Protein AF-0000000076916462 (afdb_homodimer)

Nearest PDB structures (foldseek):
  2vyi-assembly2_B  TM=9.328E-01  e=2.207E-04  Homo sapiens
  5lyn-assembly1_B  TM=8.751E-01  e=2.318E-04  Saccharomyces cerevisiae
  9gaw-assembly1_K  TM=8.369E-01  e=5.336E-04  Homo sapiens
  3lca-assembly1_A  TM=8.190E-01  e=2.324E-03  Saccharomyces cerevisiae
  3uq3-assembly1_A  TM=4.598E-01  e=9.612E-04  Saccharomyces cerevisiae S288C

Organism: Aegilops tauschii subsp. strangulata (NCBI:txid200361)

Secondary structure (DSSP, 8-state):
-HHHHHHHHHHHHH-TT-SHHHHHHHHHHHHTT-HHHHHHHHHHHTSHHHHTTS-HHHHHHHHHHHHHHHHHTT-GGGHHHHHHHHHHHHHH-TT-HHHHHHHHHHHHHTT-HHHHHHHHHHHHHH-TT-HHHHHHHHHHHTTTTTGGG-/-HHHHHHHHHHHHH-TT-SHHHHHHHHHHHHTT-HHHHHHHHHHHTSHHHHTTS-HHHHHHHHHHHHHHHHHTT-GGGHHHHHHHHHHHHHH-TT-HHHHHHHHHHHHHTT-HHHHHHHHHHHHHH-TT-HHHHHHHHHHHTTHHHHTT-

Sequence (300 aa):
ARAALAEADRAIALDPRDAAPLILKALALDLQGHRLPALRTLDVALAPPLARSLEPRERGDALAKRAEIALALNRRRRLDQAAADLTEAVRLSPENPRAHALLGECYERKGLTAEARNSFKTAASIDPSLATAHDGLRRTGAGSEVNESDARAALAEADRAIALDPRDAAPLILKALALDLQGHRLPALRTLDVALAPPLARSLEPRERGDALAKRAEIALALNRRRRLDQAAADLTEAVRLSPENPRAHALLGECYERKGLTAEARNSFKTAASIDPSLATAHDGLRRTGAGSEVNESD

InterPro domains:
  IPR011990 Tetratricopeptide-like helical domain superfamily [G3DSA:1.25.40.10] (1-144)
  IPR011990 Tetratricopeptide-like helical domain superfamily [SSF48452] (3-134)
  IPR019734 Tetratricopeptide repeat [PS50005] (97-130)
  IPR019734 Tetratricopeptide repeat [SM00028] (63-96)
  IPR019734 Tetratricopeptide repeat [SM00028] (97-130)
  IPR050498 Photosystem I assembly protein Ycf3 [PTHR44858] (3-134)

Foldseek 3Di:
DVVQLVVLVVVCVVPVLELVSLLSNLVVCVVVVNLVVSLVSLVVSCPDSNVVNDQLQRQLVSLLVSLVSLVVVVDPVCLVVSLVSLVSSCVSPVLQLSSLLSNLVSCVVVVNLVSSLVSLVSSCVSPVVDVSSVVSNVVSVVVVVPPVVD/DVVQLVVLVVVCVVPVLELVSLLSNLVVCVVVVNLVVSLVSLVVSCPDSNVVNDQLQRQLVSLLVSLVSLVVVVDPVCLVVSLVSLVSSCVSPVLQLSSLLSNLVSCVVVVNLVSSLVSLVSSCVSPVVDVSSVVSNVVSVVPVVPPPVD

Solvent-accessible surface area (backbone atoms only — not comparable to full-atom values): 14399 Å² total; per-residue (Å²): 81,66,58,33,40,51,52,19,50,53,48,31,71,74,37,77,60,46,23,39,31,35,46,49,30,18,52,41,30,41,61,72,64,39,49,67,64,15,46,53,35,39,50,56,25,61,32,69,85,18,33,71,63,42,53,56,56,32,47,14,38,52,29,29,50,48,21,50,53,38,56,42,52,57,41,75,85,36,49,62,56,25,45,54,30,18,54,49,13,33,70,50,28,73,79,40,30,64,30,28,26,51,39,11,50,47,27,44,75,72,66,38,46,70,62,12,37,52,24,12,48,51,10,29,70,67,33,78,48,39,37,65,17,53,52,47,36,54,68,52,43,67,66,62,74,58,70,70,78,111,84,66,59,35,38,51,52,19,51,53,48,31,71,74,36,78,58,46,24,38,30,35,46,48,30,18,51,42,30,41,60,72,63,39,49,69,64,16,44,54,35,39,50,58,24,61,32,71,87,18,33,71,64,42,53,55,56,33,47,15,39,52,30,29,49,48,20,51,54,39,56,41,52,58,43,75,84,37,49,62,57,24,43,54,30,17,53,51,12,32,69,50,28,73,80,40,32,64,29,28,26,51,39,12,49,46,27,45,76,72,66,37,46,70,63,11,38,52,24,11,50,52,10,30,70,68,33,77,48,38,37,66,16,53,53,46,38,54,68,51,45,67,65,61,72,63,69,68,77,109

pLDDT: mean 87.76, std 14.39, range [28.25, 98.06]

Structure (mmCIF, N/CA/C/O backbone):
data_AF-0000000076916462-model_v1
#
loop_
_entity.id
_entity.type
_entity.pdbx_description
1 polymer 'Tetratricopeptide repeat protein'
#
loop_
_atom_site.group_PDB
_atom_site.id
_atom_site.type_symbol
_atom_site.label_atom_id
_atom_site.label_alt_id
_atom_site.label_comp_id
_atom_site.label_asym_id
_atom_site.label_entity_id
_atom_site.label_seq_id
_atom_site.pdbx_PDB_ins_code
_atom_site.Cartn_x
_atom_site.Cartn_y
_atom_site.Cartn_z
_atom_site.occupancy
_atom_site.B_iso_or_equiv
_atom_site.auth_seq_id
_atom_site.auth_comp_id
_atom_site.auth_asym_id
_atom_site.auth_atom_id
_atom_site.pdbx_PDB_model_num
ATOM 1 N N . ALA A 1 1 ? 6.812 14.078 -1.577 1 52.22 1 ALA A N 1
ATOM 2 C CA . ALA A 1 1 ? 6.918 12.891 -2.426 1 52.22 1 ALA A CA 1
ATOM 3 C C . ALA A 1 1 ? 8.141 12.984 -3.34 1 52.22 1 ALA A C 1
ATOM 5 O O . ALA A 1 1 ? 8.875 12 -3.504 1 52.22 1 ALA A O 1
ATOM 6 N N . ARG A 1 2 ? 8.445 14.18 -3.701 1 59.44 2 ARG A N 1
ATOM 7 C CA . ARG A 1 2 ? 9.602 14.422 -4.555 1 59.44 2 ARG A CA 1
ATOM 8 C C . ARG A 1 2 ? 10.898 14.141 -3.807 1 59.44 2 ARG A C 1
ATOM 10 O O . ARG A 1 2 ? 11.82 13.531 -4.355 1 59.44 2 ARG A O 1
ATOM 17 N N . ALA A 1 3 ? 10.688 14.43 -2.488 1 61.28 3 ALA A N 1
ATOM 18 C CA . ALA A 1 3 ? 11.922 14.258 -1.73 1 61.28 3 ALA A CA 1
ATOM 19 C C . ALA A 1 3 ? 12.227 12.781 -1.495 1 61.28 3 ALA A C 1
ATOM 21 O O . ALA A 1 3 ? 13.383 12.352 -1.568 1 61.28 3 ALA A O 1
ATOM 22 N N . ALA A 1 4 ? 11.156 11.984 -1.383 1 63.38 4 ALA A N 1
ATOM 23 C CA . ALA A 1 4 ? 11.359 10.547 -1.213 1 63.38 4 ALA A CA 1
ATOM 24 C C . ALA A 1 4 ? 11.914 9.914 -2.484 1 63.38 4 ALA A C 1
ATOM 26 O O . ALA A 1 4 ? 12.805 9.062 -2.422 1 63.38 4 ALA A O 1
ATOM 27 N N . LEU A 1 5 ? 11.508 10.43 -3.627 1 71.25 5 LEU A N 1
ATOM 28 C CA . LEU A 1 5 ? 12 9.938 -4.91 1 71.25 5 LEU A CA 1
ATOM 29 C C . LEU A 1 5 ? 13.469 10.312 -5.109 1 71.25 5 LEU A C 1
ATOM 31 O O . LEU A 1 5 ? 14.258 9.516 -5.613 1 71.25 5 LEU A O 1
ATOM 35 N N . ALA A 1 6 ? 13.75 11.484 -4.664 1 71.06 6 ALA A N 1
ATOM 36 C CA . ALA A 1 6 ? 15.125 11.961 -4.797 1 71.06 6 ALA A CA 1
ATOM 37 C C . ALA A 1 6 ? 16.078 11.109 -3.959 1 71.06 6 ALA A C 1
ATOM 39 O O . ALA A 1 6 ? 17.188 10.812 -4.391 1 71.06 6 ALA A O 1
ATOM 40 N N . GLU A 1 7 ? 15.617 10.727 -2.824 1 70.19 7 GLU A N 1
ATOM 41 C CA . GLU A 1 7 ? 16.438 9.891 -1.957 1 70.19 7 GLU A CA 1
ATOM 42 C C . GLU A 1 7 ? 16.625 8.5 -2.553 1 70.19 7 GLU A C 1
ATOM 44 O O . GLU A 1 7 ? 17.734 7.949 -2.523 1 70.19 7 GLU A O 1
ATOM 49 N N . ALA A 1 8 ? 15.641 8.008 -3.15 1 72.88 8 ALA A N 1
ATOM 50 C CA . ALA A 1 8 ? 15.75 6.703 -3.807 1 72.88 8 ALA A CA 1
ATOM 51 C C . ALA A 1 8 ? 16.688 6.773 -5.012 1 72.88 8 ALA A C 1
ATOM 53 O O . ALA A 1 8 ? 17.5 5.871 -5.23 1 72.88 8 ALA A O 1
ATOM 54 N N . ASP A 1 9 ? 16.625 7.883 -5.656 1 75.94 9 ASP A N 1
ATOM 55 C CA . ASP A 1 9 ? 17.484 8.055 -6.824 1 75.94 9 ASP A CA 1
ATOM 56 C C . ASP A 1 9 ? 18.953 8.156 -6.418 1 75.94 9 ASP A C 1
ATOM 58 O O . ASP A 1 9 ? 19.828 7.629 -7.105 1 75.94 9 ASP A O 1
ATOM 62 N N . ARG A 1 10 ? 19.188 8.773 -5.316 1 74.19 10 ARG A N 1
ATOM 63 C CA . ARG A 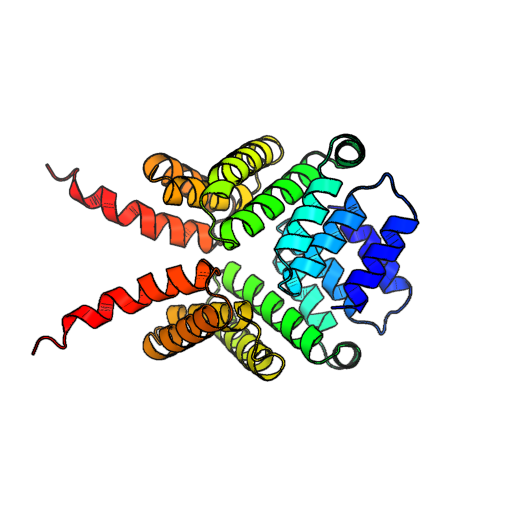1 10 ? 20.547 8.867 -4.812 1 74.19 10 ARG A CA 1
ATOM 64 C C . ARG A 1 10 ? 21.094 7.496 -4.43 1 74.19 10 ARG A C 1
ATOM 66 O O . ARG A 1 10 ? 22.234 7.168 -4.723 1 74.19 10 ARG A O 1
ATOM 73 N N . ALA A 1 11 ? 20.266 6.727 -3.805 1 70.38 11 ALA A N 1
ATOM 74 C CA . ALA A 1 11 ? 20.672 5.383 -3.385 1 70.38 11 ALA A CA 1
ATOM 75 C C . ALA A 1 11 ? 20.922 4.484 -4.59 1 70.38 11 ALA A C 1
ATOM 77 O O . ALA A 1 11 ? 21.844 3.66 -4.578 1 70.38 11 ALA A O 1
ATOM 78 N N . ILE A 1 12 ? 20.188 4.711 -5.688 1 72.5 12 ILE A N 1
ATOM 79 C CA . ILE A 1 12 ? 20.344 3.936 -6.914 1 72.5 12 ILE A CA 1
ATOM 80 C C . ILE A 1 12 ? 21.688 4.266 -7.566 1 72.5 12 ILE A C 1
ATOM 82 O O . ILE A 1 12 ? 22.375 3.371 -8.055 1 72.5 12 ILE A O 1
ATOM 86 N N . ALA A 1 13 ? 21.953 5.512 -7.539 1 74.75 13 ALA A N 1
ATOM 87 C CA . ALA A 1 13 ? 23.203 5.961 -8.141 1 74.75 13 ALA A CA 1
ATOM 88 C C . ALA A 1 13 ? 24.406 5.387 -7.395 1 74.75 13 ALA A C 1
ATOM 90 O O . ALA A 1 13 ? 25.453 5.109 -8 1 74.75 13 ALA A O 1
ATOM 91 N N . LEU A 1 14 ? 24.297 5.07 -6.105 1 76.12 14 LEU A N 1
ATOM 92 C CA . LEU A 1 14 ? 25.391 4.598 -5.266 1 76.12 14 LEU A CA 1
ATOM 93 C C . LEU A 1 14 ? 25.672 3.119 -5.516 1 76.12 14 LEU A C 1
ATOM 95 O O . LEU A 1 14 ? 26.828 2.684 -5.469 1 76.12 14 LEU A O 1
ATOM 99 N N . ASP A 1 15 ? 24.625 2.314 -5.809 1 80.56 15 ASP A N 1
ATOM 100 C CA . ASP A 1 15 ? 24.812 0.896 -6.109 1 80.56 15 ASP A CA 1
ATOM 101 C C . ASP A 1 15 ? 23.781 0.416 -7.125 1 80.56 15 ASP A C 1
ATOM 103 O O . ASP A 1 15 ? 22.719 -0.105 -6.746 1 80.56 15 ASP A O 1
ATOM 107 N N . PRO A 1 16 ? 24.219 0.459 -8.336 1 81.75 16 PRO A N 1
ATOM 108 C CA . PRO A 1 16 ? 23.281 0.13 -9.406 1 81.75 16 PRO A CA 1
ATOM 109 C C . PRO A 1 16 ? 22.938 -1.356 -9.453 1 81.75 16 PRO A C 1
ATOM 111 O O . PRO A 1 16 ? 22 -1.754 -10.148 1 81.75 16 PRO A O 1
ATOM 114 N N . ARG A 1 17 ? 23.672 -2.152 -8.695 1 87.25 17 ARG A N 1
ATOM 115 C CA . ARG A 1 17 ? 23.391 -3.582 -8.727 1 87.25 17 ARG A CA 1
ATOM 116 C C . ARG A 1 17 ? 22.484 -3.986 -7.574 1 87.25 17 ARG A C 1
ATOM 118 O O . ARG A 1 17 ? 22.094 -5.152 -7.461 1 87.25 17 ARG A O 1
ATOM 125 N N . ASP A 1 18 ? 22.172 -3.041 -6.734 1 89.06 18 ASP A N 1
ATOM 126 C CA . ASP A 1 18 ? 21.266 -3.275 -5.613 1 89.06 18 ASP A CA 1
ATOM 127 C C . ASP A 1 18 ? 19.812 -2.969 -5.996 1 89.06 18 ASP A C 1
ATOM 129 O O . ASP A 1 18 ? 19.516 -1.864 -6.453 1 89.06 18 ASP A O 1
ATOM 133 N N . ALA A 1 19 ? 18.922 -3.922 -5.797 1 92.44 19 ALA A N 1
ATOM 134 C CA . ALA A 1 19 ? 17.516 -3.77 -6.164 1 92.44 19 ALA A CA 1
ATOM 135 C C . ALA A 1 19 ? 16.766 -2.947 -5.125 1 92.44 19 ALA A C 1
ATOM 137 O O . ALA A 1 19 ? 15.703 -2.383 -5.414 1 92.44 19 ALA A O 1
ATOM 138 N N . ALA A 1 20 ? 17.281 -2.812 -3.928 1 88.5 20 ALA A N 1
ATOM 139 C CA . ALA A 1 20 ? 16.562 -2.271 -2.775 1 88.5 20 ALA A CA 1
ATOM 140 C C . ALA A 1 20 ? 16.188 -0.812 -3.004 1 88.5 20 ALA A C 1
ATOM 142 O O . ALA A 1 20 ? 15.047 -0.417 -2.764 1 88.5 20 ALA A O 1
ATOM 143 N N . PRO A 1 21 ? 17.109 0.018 -3.576 1 87.75 21 PRO A N 1
ATOM 144 C CA . PRO A 1 21 ? 16.719 1.409 -3.818 1 87.75 21 PRO A CA 1
ATOM 145 C C . PRO A 1 21 ? 15.602 1.537 -4.852 1 87.75 21 PRO A C 1
ATOM 147 O O . PRO A 1 21 ? 14.781 2.457 -4.77 1 87.75 21 PRO A O 1
ATOM 150 N N . LEU A 1 22 ? 15.547 0.648 -5.832 1 91.5 22 LEU A N 1
ATOM 151 C CA . LEU A 1 22 ? 14.484 0.66 -6.832 1 91.5 22 LEU A CA 1
ATOM 152 C C . LEU A 1 22 ? 13.141 0.3 -6.203 1 91.5 22 LEU A C 1
ATOM 154 O O . LEU A 1 22 ? 12.109 0.873 -6.562 1 91.5 22 LEU A O 1
ATOM 158 N N . ILE A 1 23 ? 13.227 -0.592 -5.223 1 93.56 23 ILE A N 1
ATOM 159 C CA . ILE A 1 23 ? 12.008 -0.949 -4.512 1 93.56 23 ILE A CA 1
ATOM 160 C C . ILE A 1 23 ? 11.492 0.258 -3.729 1 93.56 23 ILE A C 1
ATOM 162 O O . ILE A 1 23 ? 10.305 0.581 -3.779 1 93.56 23 ILE A O 1
ATOM 166 N N . LEU A 1 24 ? 12.367 0.954 -3.123 1 90.75 24 LEU A N 1
ATOM 167 C CA . LEU A 1 24 ? 11.977 2.146 -2.381 1 90.75 24 LEU A CA 1
ATOM 168 C C . LEU A 1 24 ? 11.406 3.209 -3.316 1 90.75 24 LEU A C 1
ATOM 170 O O . LEU A 1 24 ? 10.422 3.873 -2.982 1 90.75 24 LEU A O 1
ATOM 174 N N . LYS A 1 25 ? 11.992 3.381 -4.453 1 90.44 25 LYS A N 1
ATOM 175 C CA . LYS A 1 25 ? 11.484 4.328 -5.441 1 90.44 25 LYS A CA 1
ATOM 176 C C . LYS A 1 25 ? 10.078 3.947 -5.891 1 90.44 25 LYS A C 1
ATOM 178 O O . LYS A 1 25 ? 9.203 4.809 -6.023 1 90.44 25 LYS A O 1
ATOM 183 N N . ALA 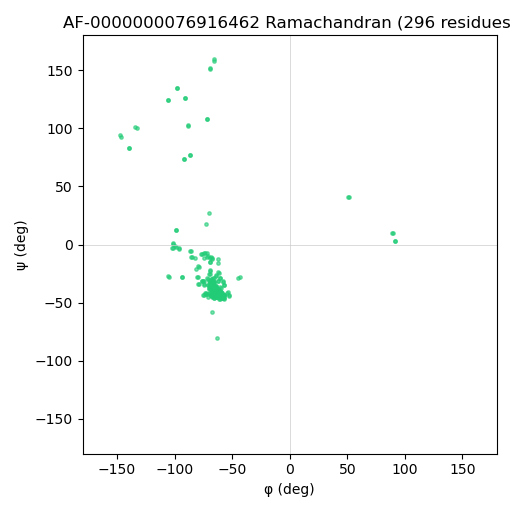A 1 26 ? 9.906 2.652 -6.113 1 94.62 26 ALA A N 1
ATOM 184 C CA . ALA A 1 26 ? 8.586 2.176 -6.527 1 94.62 26 ALA A CA 1
ATOM 185 C C . ALA A 1 26 ? 7.543 2.451 -5.453 1 94.62 26 ALA A C 1
ATOM 187 O O . ALA A 1 26 ? 6.418 2.857 -5.762 1 94.62 26 ALA A O 1
ATOM 188 N N . LEU A 1 27 ? 7.906 2.275 -4.18 1 95 27 LEU A N 1
ATOM 189 C CA . LEU A 1 27 ? 6.996 2.545 -3.072 1 95 27 LEU A CA 1
ATOM 190 C C . LEU A 1 27 ? 6.625 4.023 -3.021 1 95 27 LEU A C 1
ATOM 192 O O . LEU A 1 27 ? 5.461 4.371 -2.809 1 95 27 LEU A O 1
ATOM 196 N N . ALA A 1 28 ? 7.562 4.832 -3.252 1 91.12 28 ALA A N 1
ATOM 197 C CA . ALA A 1 28 ? 7.316 6.27 -3.254 1 91.12 28 ALA A CA 1
ATOM 198 C C . ALA A 1 28 ? 6.406 6.672 -4.41 1 91.12 28 ALA A C 1
ATOM 200 O O . ALA A 1 28 ? 5.477 7.465 -4.23 1 91.12 28 ALA A O 1
ATOM 201 N N . LEU A 1 29 ? 6.625 6.117 -5.578 1 92.88 29 LEU A N 1
ATOM 202 C CA . LEU A 1 29 ? 5.805 6.395 -6.75 1 92.88 29 LEU A CA 1
ATOM 203 C C . LEU A 1 29 ? 4.363 5.945 -6.523 1 92.88 29 LEU A C 1
ATOM 205 O O . LEU A 1 29 ? 3.424 6.672 -6.848 1 92.88 29 LEU A O 1
ATOM 209 N N . ASP A 1 30 ? 4.242 4.781 -5.902 1 94.38 30 ASP A N 1
ATOM 210 C CA . ASP A 1 30 ? 2.906 4.266 -5.609 1 94.38 30 ASP A CA 1
ATOM 211 C C . ASP A 1 30 ? 2.178 5.164 -4.613 1 94.38 30 ASP A C 1
ATOM 213 O O . ASP A 1 30 ? 0.983 5.43 -4.762 1 94.38 30 ASP A O 1
ATOM 217 N N . LEU A 1 31 ? 2.922 5.633 -3.6 1 93.69 31 LEU A N 1
ATOM 218 C CA . LEU A 1 31 ? 2.35 6.543 -2.613 1 93.69 31 LEU A CA 1
ATOM 219 C C . LEU A 1 31 ? 1.807 7.801 -3.283 1 93.69 31 LEU A C 1
ATOM 221 O O . LEU A 1 31 ? 0.767 8.328 -2.879 1 93.69 31 LEU A O 1
ATOM 225 N N . GLN A 1 32 ? 2.451 8.188 -4.367 1 91.19 32 GLN A N 1
ATOM 226 C CA . GLN A 1 32 ? 2.07 9.406 -5.074 1 91.19 32 GLN A CA 1
ATOM 227 C C . GLN A 1 32 ? 0.96 9.133 -6.082 1 91.19 32 GLN A C 1
ATOM 229 O O . GLN A 1 32 ? 0.509 10.047 -6.777 1 91.19 32 GLN A O 1
ATOM 234 N N . GLY A 1 33 ? 0.613 7.875 -6.238 1 90.75 33 GLY A N 1
ATOM 235 C CA . GLY A 1 33 ? -0.456 7.52 -7.156 1 90.75 33 GLY A CA 1
ATOM 236 C C . GLY A 1 33 ? 0.041 7.207 -8.555 1 90.75 33 GLY A C 1
ATOM 237 O O . GLY A 1 33 ? -0.757 6.996 -9.469 1 90.75 33 GLY A O 1
ATOM 238 N N . HIS A 1 34 ? 1.347 7.23 -8.75 1 92.62 34 HIS A N 1
ATOM 239 C CA . HIS A 1 34 ? 1.93 6.891 -10.047 1 92.62 34 HIS A CA 1
ATOM 240 C C . HIS A 1 34 ? 2.148 5.387 -10.172 1 92.62 34 HIS A C 1
ATOM 242 O O . HIS A 1 34 ? 3.289 4.918 -10.148 1 92.62 34 HIS A O 1
ATOM 248 N N . ARG A 1 35 ? 1.089 4.645 -10.422 1 93.44 35 ARG A N 1
ATOM 249 C CA . ARG A 1 35 ? 1.096 3.189 -10.328 1 93.44 35 ARG A CA 1
ATOM 250 C C . ARG A 1 35 ? 1.87 2.566 -11.484 1 93.44 35 ARG A C 1
ATOM 252 O O . ARG A 1 35 ? 2.645 1.627 -11.281 1 93.44 35 ARG A O 1
ATOM 259 N N . LEU A 1 36 ? 1.672 3.092 -12.711 1 93.44 36 LEU A N 1
ATOM 260 C CA . LEU A 1 36 ? 2.342 2.486 -13.859 1 93.44 36 LEU A CA 1
ATOM 261 C C . LEU A 1 36 ? 3.854 2.664 -13.758 1 93.44 36 LEU A C 1
ATOM 263 O O . LEU A 1 36 ? 4.605 1.695 -13.883 1 93.44 36 LEU A O 1
ATOM 267 N N . PRO A 1 37 ? 4.344 3.902 -13.414 1 95.19 37 PRO A N 1
ATOM 268 C CA . PRO A 1 37 ? 5.785 4.039 -13.18 1 95.19 37 PRO A CA 1
ATOM 269 C C . PRO A 1 37 ? 6.281 3.16 -12.031 1 95.19 37 PRO A C 1
ATOM 271 O O . PRO A 1 37 ? 7.391 2.621 -12.102 1 95.19 37 PRO A O 1
ATOM 274 N N . ALA A 1 38 ? 5.488 2.994 -10.977 1 95.81 38 ALA A N 1
ATOM 275 C CA . ALA A 1 38 ? 5.867 2.127 -9.867 1 95.81 38 ALA A CA 1
ATOM 276 C C . ALA A 1 38 ? 6.039 0.682 -10.336 1 95.81 38 ALA A C 1
ATOM 278 O O . ALA A 1 38 ? 7.016 0.021 -9.977 1 95.81 38 ALA A O 1
ATOM 279 N N . LEU A 1 39 ? 5.145 0.215 -11.211 1 95.5 39 LEU A N 1
ATOM 280 C CA . LEU A 1 39 ? 5.203 -1.144 -11.734 1 95.5 39 LEU A CA 1
ATOM 281 C C . LEU A 1 39 ? 6.449 -1.343 -12.594 1 95.5 39 LEU A C 1
ATOM 283 O O . LEU A 1 39 ? 7.141 -2.355 -12.461 1 95.5 39 LEU A O 1
ATOM 287 N N . ARG A 1 40 ? 6.719 -0.37 -13.398 1 95.81 40 ARG A N 1
ATOM 288 C CA . ARG A 1 40 ? 7.898 -0.462 -14.258 1 95.81 40 ARG A CA 1
ATOM 289 C C . ARG A 1 40 ? 9.18 -0.499 -13.43 1 95.81 40 ARG A C 1
ATOM 291 O O . ARG A 1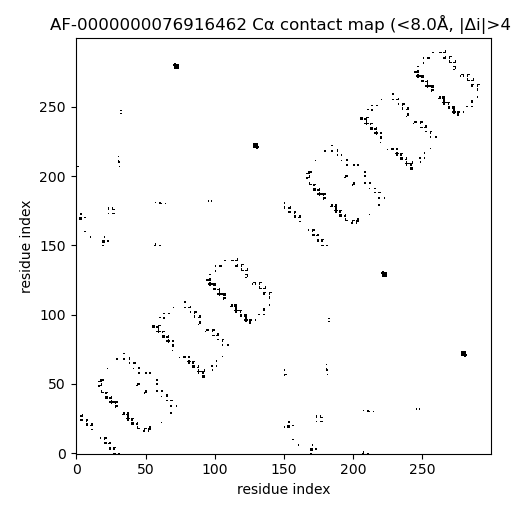 40 ? 10.117 -1.224 -13.758 1 95.81 40 ARG A O 1
ATOM 298 N N . THR A 1 41 ? 9.195 0.278 -12.344 1 95.31 41 THR A N 1
ATOM 299 C CA . THR A 1 41 ? 10.359 0.308 -11.461 1 95.31 41 THR A CA 1
ATOM 300 C C . THR A 1 41 ? 10.531 -1.035 -10.758 1 95.31 41 THR A C 1
ATOM 302 O O . THR A 1 41 ? 11.656 -1.536 -10.633 1 95.31 41 THR A O 1
ATOM 305 N N . LEU A 1 42 ? 9.414 -1.67 -10.359 1 96.81 42 LEU A N 1
ATOM 306 C CA . LEU A 1 42 ? 9.477 -2.988 -9.742 1 96.81 42 LEU A CA 1
ATOM 307 C C . LEU A 1 42 ? 9.898 -4.047 -10.75 1 96.81 42 LEU A C 1
ATOM 309 O O . LEU A 1 42 ? 10.594 -5.004 -10.398 1 96.81 42 LEU A O 1
ATOM 313 N N . ASP A 1 43 ? 9.469 -3.875 -12.031 1 96.38 43 ASP A N 1
ATOM 314 C CA . ASP A 1 43 ? 9.898 -4.785 -13.086 1 96.38 43 ASP A CA 1
ATOM 315 C C . ASP A 1 43 ? 11.422 -4.812 -13.195 1 96.38 43 ASP A C 1
ATOM 317 O O . ASP A 1 43 ? 12.023 -5.883 -13.297 1 96.38 43 ASP A O 1
ATOM 321 N N . VAL A 1 44 ? 11.977 -3.658 -13.141 1 95.06 44 VAL A N 1
ATOM 322 C CA . VAL A 1 44 ? 13.422 -3.547 -13.242 1 95.06 44 VAL A CA 1
ATOM 323 C C . VAL A 1 44 ? 14.078 -4.168 -12.016 1 95.06 44 VAL A C 1
ATOM 325 O O . VAL A 1 44 ? 15.031 -4.945 -12.133 1 95.06 44 VAL A O 1
ATOM 328 N N . 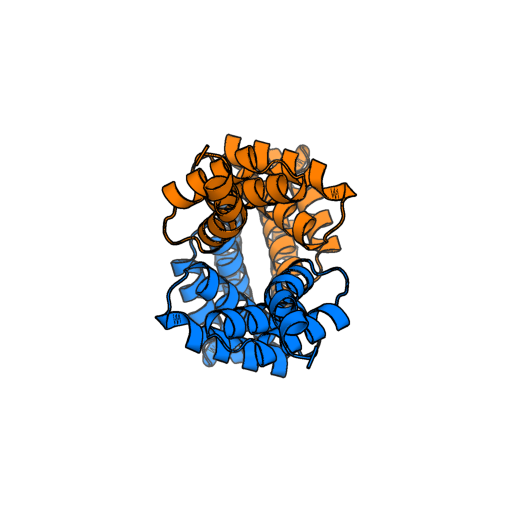ALA A 1 45 ? 13.562 -3.875 -10.797 1 94.62 45 ALA A N 1
ATOM 329 C CA . ALA A 1 45 ? 14.133 -4.355 -9.539 1 94.62 45 ALA A CA 1
ATOM 330 C C . ALA A 1 45 ? 14.086 -5.879 -9.469 1 94.62 45 ALA A C 1
ATOM 332 O O . ALA A 1 45 ? 14.977 -6.508 -8.891 1 94.62 45 ALA A O 1
ATOM 333 N N . LEU A 1 46 ? 13.047 -6.453 -10.117 1 96.5 46 LEU A N 1
ATOM 334 C CA . LEU A 1 46 ? 12.797 -7.879 -9.953 1 96.5 46 LEU A CA 1
ATOM 335 C C . LEU A 1 46 ? 13.312 -8.664 -11.156 1 96.5 46 LEU A C 1
ATOM 337 O O . LEU A 1 46 ? 13.156 -9.883 -11.219 1 96.5 46 LEU A O 1
ATOM 341 N N . ALA A 1 47 ? 13.883 -7.941 -12.078 1 95.38 47 ALA A N 1
ATOM 342 C CA . ALA A 1 47 ? 14.539 -8.625 -13.195 1 95.38 47 ALA A CA 1
ATOM 343 C C . ALA A 1 47 ? 15.797 -9.344 -12.727 1 95.38 47 ALA A C 1
ATOM 345 O O . ALA A 1 47 ? 16.469 -8.898 -11.797 1 95.38 47 ALA A O 1
ATOM 346 N N . PRO A 1 48 ? 16.188 -10.391 -13.344 1 90.06 48 PRO A N 1
ATOM 347 C CA . PRO A 1 48 ? 17.219 -11.32 -12.883 1 90.06 48 PRO A CA 1
ATOM 348 C C . PRO A 1 48 ? 18.531 -10.617 -12.516 1 90.06 48 PRO A C 1
ATOM 350 O O . PRO A 1 48 ? 19.109 -10.914 -11.469 1 90.06 48 PRO A O 1
ATOM 353 N N . PRO A 1 49 ? 19.078 -9.68 -13.227 1 89.56 49 PRO A N 1
ATOM 354 C CA . PRO A 1 49 ? 20.359 -9.094 -12.852 1 89.56 49 PRO A CA 1
ATOM 355 C C . PRO A 1 49 ? 20.328 -8.422 -11.477 1 89.56 49 PRO A C 1
ATOM 357 O O . PRO A 1 49 ? 21.312 -8.438 -10.75 1 89.56 49 PRO A O 1
ATOM 360 N N . LEU A 1 50 ? 19.156 -7.938 -11.102 1 91.38 50 LEU A N 1
ATOM 361 C CA . LEU A 1 50 ? 19.062 -7.203 -9.844 1 91.38 50 LEU A CA 1
ATOM 362 C C . LEU A 1 50 ? 18.391 -8.047 -8.773 1 91.38 50 LEU A C 1
ATOM 364 O O . LEU A 1 50 ? 18.688 -7.91 -7.586 1 91.38 50 LEU A O 1
ATOM 368 N N . ALA A 1 51 ? 17.547 -8.938 -9.195 1 92.19 51 ALA A N 1
ATOM 369 C CA . ALA A 1 51 ? 16.766 -9.742 -8.266 1 92.19 51 ALA A CA 1
ATOM 370 C C . ALA A 1 51 ? 17.672 -10.594 -7.375 1 92.19 51 ALA A C 1
ATOM 372 O O . ALA A 1 51 ? 17.297 -10.922 -6.242 1 92.19 51 ALA A O 1
ATOM 373 N N . ARG A 1 52 ? 18.812 -10.852 -7.879 1 92.12 52 ARG A N 1
ATOM 374 C CA . ARG A 1 52 ? 19.75 -11.695 -7.145 1 92.12 52 ARG A CA 1
ATOM 375 C C . ARG A 1 52 ? 20.266 -10.984 -5.898 1 92.12 52 ARG A C 1
ATOM 377 O O . ARG A 1 52 ? 20.812 -11.625 -4.992 1 92.12 52 ARG A O 1
ATOM 384 N N . SER A 1 53 ? 20.188 -9.664 -5.887 1 91.5 53 SER A N 1
ATOM 385 C CA . SER A 1 53 ? 20.672 -8.898 -4.742 1 91.5 53 SER A CA 1
ATOM 386 C C . SER A 1 53 ? 19.672 -8.969 -3.582 1 91.5 53 SER A C 1
ATOM 388 O O . SER A 1 53 ? 20 -8.578 -2.459 1 91.5 53 SER A O 1
ATOM 390 N N . LEU A 1 54 ? 18.484 -9.531 -3.807 1 92.75 54 LEU A N 1
ATOM 391 C CA . LEU A 1 54 ? 17.438 -9.57 -2.795 1 92.75 54 LEU A CA 1
ATOM 392 C C . LEU A 1 54 ? 17.422 -10.922 -2.08 1 92.75 54 LEU A C 1
ATOM 394 O O . LEU A 1 54 ? 17.531 -11.969 -2.719 1 92.75 54 LEU A O 1
ATOM 398 N N . GLU A 1 55 ? 17.328 -10.812 -0.782 1 92.38 55 GLU A N 1
ATOM 399 C CA . GLU A 1 55 ? 17.047 -12.031 -0.0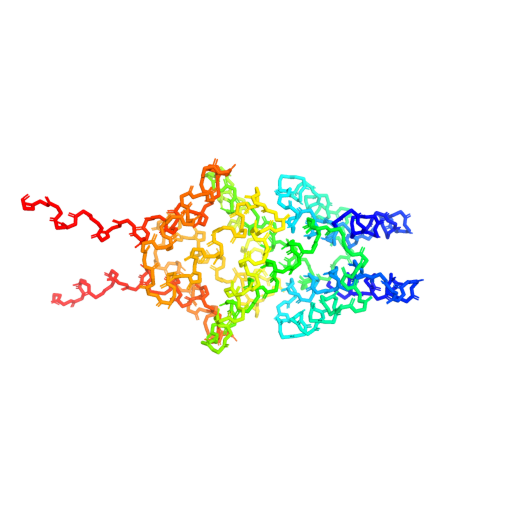38 1 92.38 55 GLU A CA 1
ATOM 400 C C . GLU A 1 55 ? 15.648 -12.578 -0.371 1 92.38 55 GLU A C 1
ATOM 402 O O . GLU A 1 55 ? 14.781 -11.828 -0.817 1 92.38 55 GLU A O 1
ATOM 407 N N . PRO A 1 56 ? 15.422 -13.82 -0.147 1 93.31 56 PRO A N 1
ATOM 408 C CA . PRO A 1 56 ? 14.141 -14.438 -0.507 1 93.31 56 PRO A CA 1
ATOM 409 C C . PRO A 1 56 ? 12.938 -13.695 0.073 1 93.31 56 PRO A C 1
ATOM 411 O O . PRO A 1 56 ? 11.969 -13.438 -0.638 1 93.31 56 PRO A O 1
ATOM 414 N N . ARG A 1 57 ? 13.039 -13.273 1.264 1 93.81 57 ARG A N 1
ATOM 415 C CA . ARG A 1 57 ? 11.93 -12.562 1.894 1 93.81 57 ARG A CA 1
ATOM 416 C C . ARG A 1 57 ? 11.703 -11.211 1.231 1 93.81 57 ARG A C 1
ATOM 418 O O . ARG A 1 57 ? 10.562 -10.797 1.026 1 93.81 57 ARG A O 1
ATOM 425 N N . GLU A 1 58 ? 12.812 -10.547 0.869 1 93.12 58 GLU A N 1
ATOM 426 C CA . GLU A 1 58 ? 12.719 -9.25 0.197 1 93.12 58 GLU A CA 1
ATOM 427 C C . GLU A 1 58 ? 12.117 -9.391 -1.195 1 93.12 58 GLU A C 1
ATOM 429 O O . GLU A 1 58 ? 11.305 -8.562 -1.615 1 93.12 58 GLU A O 1
ATOM 434 N N . ARG A 1 59 ? 12.57 -10.453 -1.822 1 95.06 59 ARG A N 1
ATOM 435 C CA . ARG A 1 59 ? 12.016 -10.727 -3.145 1 95.06 59 ARG A CA 1
ATOM 436 C C . ARG A 1 59 ? 10.523 -11.016 -3.064 1 95.06 59 ARG A C 1
ATOM 438 O O . ARG A 1 59 ? 9.742 -10.516 -3.877 1 95.06 59 ARG A O 1
ATOM 445 N N . GLY A 1 60 ? 10.141 -11.758 -2.041 1 96.19 60 GLY A N 1
ATOM 446 C CA . GLY A 1 60 ? 8.734 -12.055 -1.834 1 96.19 60 GLY A CA 1
ATOM 447 C C . GLY A 1 60 ? 7.902 -10.812 -1.578 1 96.19 60 GLY A C 1
ATOM 448 O O . GLY A 1 60 ? 6.82 -10.656 -2.146 1 96.19 60 GLY A O 1
ATOM 449 N N . ASP A 1 61 ? 8.43 -9.938 -0.802 1 95.56 61 ASP A N 1
ATOM 450 C CA . ASP A 1 61 ? 7.734 -8.688 -0.498 1 95.56 61 ASP A CA 1
ATOM 451 C C . ASP A 1 61 ? 7.57 -7.832 -1.752 1 95.56 61 ASP A C 1
ATOM 453 O O . ASP A 1 61 ? 6.504 -7.25 -1.978 1 95.56 61 ASP A O 1
ATOM 457 N N . ALA A 1 62 ? 8.625 -7.781 -2.564 1 96.38 62 ALA A N 1
ATOM 458 C CA . ALA A 1 62 ? 8.586 -6.977 -3.785 1 96.38 62 ALA A CA 1
ATOM 459 C C . ALA A 1 62 ? 7.598 -7.559 -4.793 1 96.38 62 ALA A C 1
ATOM 461 O O . ALA A 1 62 ? 6.863 -6.816 -5.445 1 96.38 62 ALA A O 1
ATOM 462 N N . LEU A 1 63 ? 7.559 -8.891 -4.879 1 97.38 63 LEU A N 1
ATOM 463 C CA . LEU A 1 63 ? 6.617 -9.562 -5.766 1 97.38 63 LEU A CA 1
ATOM 464 C C . LEU A 1 63 ? 5.18 -9.297 -5.332 1 97.38 63 LEU A C 1
ATOM 466 O O . LEU A 1 63 ? 4.316 -9.016 -6.168 1 97.38 63 LEU A O 1
ATOM 470 N N . ALA A 1 64 ? 4.945 -9.359 -4.035 1 97.5 64 ALA A N 1
ATOM 471 C CA . ALA A 1 64 ? 3.609 -9.094 -3.506 1 97.5 64 ALA A CA 1
ATOM 472 C C . ALA A 1 64 ? 3.184 -7.656 -3.787 1 97.5 64 ALA A C 1
ATOM 474 O O . ALA A 1 64 ? 2.027 -7.402 -4.137 1 97.5 64 ALA A O 1
ATOM 475 N N . LYS A 1 65 ? 4.094 -6.758 -3.646 1 97 65 LYS A N 1
ATOM 476 C CA . LYS A 1 65 ? 3.779 -5.359 -3.912 1 97 65 LYS A CA 1
ATOM 477 C C . LYS A 1 65 ? 3.488 -5.133 -5.395 1 97 65 LYS A C 1
ATOM 479 O O . LYS A 1 65 ? 2.561 -4.398 -5.742 1 97 65 LYS A O 1
ATOM 484 N N . ARG A 1 66 ? 4.297 -5.746 -6.312 1 97.06 66 ARG A N 1
ATOM 485 C CA . ARG A 1 66 ? 4.027 -5.637 -7.742 1 97.06 66 ARG A CA 1
ATOM 486 C C . ARG A 1 66 ? 2.639 -6.168 -8.078 1 97.06 66 ARG A C 1
ATOM 488 O O . ARG A 1 66 ? 1.896 -5.543 -8.836 1 97.06 66 ARG A O 1
ATOM 495 N N . ALA A 1 67 ? 2.283 -7.258 -7.477 1 96.81 67 ALA A N 1
ATOM 496 C CA . ALA A 1 67 ? 0.96 -7.836 -7.695 1 96.81 67 ALA A CA 1
ATOM 497 C C . ALA A 1 67 ? -0.135 -6.91 -7.172 1 96.81 67 ALA A C 1
ATOM 499 O O . ALA A 1 67 ? -1.178 -6.75 -7.809 1 96.81 67 ALA A O 1
ATOM 500 N N . GLU A 1 68 ? 0.074 -6.363 -5.992 1 95.62 68 GLU A N 1
ATOM 501 C CA . GLU A 1 68 ? -0.888 -5.449 -5.387 1 95.62 68 GLU A CA 1
ATOM 502 C C . GLU A 1 68 ? -1.172 -4.262 -6.297 1 95.62 68 GLU A C 1
ATOM 504 O O . GLU A 1 68 ? -2.33 -3.887 -6.496 1 95.62 68 GLU A O 1
ATOM 509 N N . ILE A 1 69 ? -0.139 -3.668 -6.844 1 94.75 69 ILE A N 1
ATOM 510 C CA . ILE A 1 69 ? -0.291 -2.518 -7.727 1 94.75 69 ILE A CA 1
ATOM 511 C C . ILE A 1 69 ? -1.002 -2.943 -9.008 1 94.75 69 ILE A C 1
ATOM 513 O O . ILE A 1 69 ? -1.877 -2.23 -9.508 1 94.75 69 ILE A O 1
ATOM 517 N N . ALA A 1 70 ? -0.656 -4.129 -9.531 1 93.69 70 ALA A N 1
ATOM 518 C CA . ALA A 1 70 ? -1.303 -4.648 -10.734 1 93.69 70 ALA A CA 1
ATOM 519 C C . ALA A 1 70 ? -2.797 -4.855 -10.508 1 93.69 70 ALA A C 1
ATOM 521 O O . ALA A 1 70 ? -3.617 -4.488 -11.352 1 93.69 70 ALA A O 1
ATOM 522 N N . LEU A 1 71 ? -3.152 -5.395 -9.375 1 91.38 71 LEU A N 1
ATOM 523 C CA . LEU A 1 71 ? -4.551 -5.637 -9.039 1 91.38 71 LEU A CA 1
ATOM 524 C C . LEU A 1 71 ? -5.316 -4.324 -8.922 1 91.38 71 LEU A C 1
ATOM 526 O O . LEU A 1 71 ? -6.492 -4.25 -9.281 1 91.38 71 LEU A O 1
ATOM 530 N N . ALA A 1 72 ? -4.66 -3.301 -8.414 1 88.81 72 ALA A N 1
ATOM 531 C CA . ALA A 1 72 ? -5.297 -2.002 -8.219 1 88.81 72 ALA A CA 1
ATOM 532 C C . ALA A 1 72 ? -5.621 -1.339 -9.555 1 88.81 72 ALA A C 1
ATOM 534 O O . ALA A 1 72 ? -6.559 -0.543 -9.648 1 88.81 72 ALA A O 1
ATOM 535 N N . LEU A 1 73 ? -4.855 -1.608 -10.578 1 86.44 73 LEU A N 1
ATOM 536 C CA . LEU A 1 73 ? -5.078 -1.043 -11.906 1 86.44 73 LEU A CA 1
ATOM 537 C C . LEU A 1 73 ? -6.281 -1.695 -12.586 1 86.44 73 LEU A C 1
ATOM 539 O O . LEU A 1 73 ? -6.805 -1.169 -13.57 1 86.44 73 LEU A O 1
ATOM 543 N N . ASN A 1 74 ? -6.82 -2.721 -11.992 1 77.38 74 ASN A N 1
ATOM 544 C CA . ASN A 1 74 ? -8.07 -3.371 -12.383 1 77.38 74 ASN A CA 1
ATOM 545 C C . ASN A 1 74 ? -8.07 -3.727 -13.867 1 77.38 74 ASN A C 1
ATOM 547 O O . ASN A 1 74 ? -9.047 -3.473 -14.57 1 77.38 74 ASN A O 1
ATOM 551 N N . ARG A 1 75 ? -6.961 -4.184 -14.312 1 78.94 75 ARG A N 1
ATOM 552 C CA . ARG A 1 75 ? -6.883 -4.688 -15.68 1 78.94 75 ARG A CA 1
ATOM 553 C C . ARG A 1 75 ? -6.809 -6.207 -15.703 1 78.94 75 ARG A C 1
ATOM 555 O O . ARG A 1 75 ? -5.898 -6.801 -15.125 1 78.94 75 ARG A O 1
ATOM 562 N N . ARG A 1 76 ? -7.68 -6.719 -16.375 1 76.94 76 ARG A N 1
ATOM 563 C CA . ARG A 1 76 ? -7.82 -8.172 -16.438 1 76.94 76 ARG A CA 1
ATOM 564 C C . ARG A 1 76 ? -6.531 -8.828 -16.922 1 76.94 76 ARG A C 1
ATOM 566 O O . ARG A 1 76 ? -6.168 -9.906 -16.438 1 76.94 76 ARG A O 1
ATOM 573 N N . ARG A 1 77 ? -5.895 -8.172 -17.766 1 82.62 77 ARG A N 1
ATOM 574 C CA . ARG A 1 77 ? -4.703 -8.75 -18.391 1 82.62 77 ARG A CA 1
ATOM 575 C C . ARG A 1 77 ? -3.582 -8.906 -17.359 1 82.62 77 ARG A C 1
ATOM 577 O O . ARG A 1 77 ? -2.639 -9.672 -17.578 1 82.62 77 ARG A O 1
ATOM 584 N N . ARG A 1 78 ? -3.779 -8.312 -16.266 1 86.5 78 ARG A N 1
ATOM 585 C CA . ARG A 1 78 ? -2.703 -8.336 -15.281 1 86.5 78 ARG A CA 1
ATOM 586 C C . ARG A 1 78 ? -2.984 -9.367 -14.188 1 86.5 78 ARG A C 1
ATOM 588 O O . ARG A 1 78 ? -2.129 -9.625 -13.336 1 86.5 78 ARG A O 1
ATOM 595 N N . LEU A 1 79 ? -4.094 -10 -14.242 1 88.38 79 LEU A N 1
ATOM 596 C CA . LEU A 1 79 ? -4.5 -10.922 -13.188 1 88.38 79 LEU A CA 1
ATOM 597 C C . LEU A 1 79 ? -3.615 -12.164 -13.18 1 88.38 79 LEU A C 1
ATOM 599 O O . LEU A 1 79 ? -3.23 -12.648 -12.109 1 88.38 79 LEU A O 1
ATOM 603 N N . ASP A 1 80 ? -3.281 -12.602 -14.328 1 90.62 80 ASP A N 1
ATOM 604 C CA . ASP A 1 80 ? -2.443 -13.797 -14.406 1 90.62 80 ASP A CA 1
ATOM 605 C C . ASP A 1 80 ? -1.036 -13.516 -13.883 1 90.62 80 ASP A C 1
ATOM 607 O O . ASP A 1 80 ? -0.464 -14.328 -13.156 1 90.62 80 ASP A O 1
ATOM 611 N N . GLN A 1 81 ? -0.556 -12.398 -14.289 1 93.31 81 GLN A N 1
ATOM 612 C CA . GLN A 1 81 ? 0.765 -12.016 -13.805 1 93.31 81 GLN A CA 1
ATOM 613 C C . GLN A 1 81 ? 0.756 -11.82 -12.289 1 93.31 81 GLN A C 1
ATOM 615 O O . GLN A 1 81 ? 1.699 -12.211 -11.602 1 93.31 81 GLN A O 1
ATOM 620 N N . ALA A 1 82 ? -0.278 -11.211 -11.797 1 96 82 ALA A N 1
ATOM 621 C CA . ALA A 1 82 ? -0.404 -11 -10.359 1 96 82 ALA A CA 1
ATOM 622 C C . ALA A 1 82 ? -0.468 -12.328 -9.609 1 96 82 ALA A C 1
ATOM 624 O O . ALA A 1 82 ? 0.179 -12.492 -8.57 1 96 82 ALA A O 1
ATOM 625 N N . ALA A 1 83 ? -1.196 -13.312 -10.188 1 94.75 83 ALA A N 1
ATOM 626 C CA . ALA A 1 83 ? -1.295 -14.633 -9.57 1 94.75 83 ALA A CA 1
ATOM 627 C C . ALA A 1 83 ? 0.065 -15.32 -9.539 1 94.75 83 ALA A C 1
ATOM 629 O O . ALA A 1 83 ? 0.429 -15.938 -8.531 1 94.75 83 ALA A O 1
ATOM 630 N N . ALA A 1 84 ? 0.779 -15.195 -10.625 1 95.81 84 ALA A N 1
ATOM 631 C CA . ALA A 1 84 ? 2.111 -15.789 -10.688 1 95.81 84 ALA A CA 1
ATOM 632 C C . ALA A 1 84 ? 3.049 -15.156 -9.672 1 95.81 84 ALA A C 1
ATOM 634 O O . ALA A 1 84 ? 3.775 -15.859 -8.961 1 95.81 84 ALA A O 1
ATOM 635 N N . ASP A 1 85 ? 3.014 -13.805 -9.586 1 97.44 85 ASP A N 1
ATOM 636 C CA . ASP A 1 85 ? 3.82 -13.078 -8.609 1 97.44 85 ASP A CA 1
ATOM 637 C C . ASP A 1 85 ? 3.484 -13.516 -7.184 1 97.44 85 ASP A C 1
ATOM 639 O O . ASP A 1 85 ? 4.383 -13.773 -6.379 1 97.44 85 ASP A O 1
ATOM 643 N N . LEU A 1 86 ? 2.207 -13.672 -6.891 1 98.06 86 LEU A N 1
ATOM 644 C CA . LEU A 1 86 ? 1.769 -13.969 -5.531 1 98.06 86 LEU A CA 1
ATOM 645 C C . LEU A 1 86 ? 2.064 -15.414 -5.164 1 98.06 86 LEU A C 1
ATOM 647 O O . LEU A 1 86 ? 2.395 -15.719 -4.012 1 98.06 86 LEU A O 1
ATOM 651 N N . THR A 1 87 ? 1.962 -16.297 -6.141 1 97.69 87 THR A N 1
ATOM 652 C CA . THR A 1 87 ? 2.338 -17.688 -5.902 1 97.69 87 THR A CA 1
ATOM 653 C C . THR A 1 87 ? 3.814 -17.781 -5.531 1 97.69 87 THR A C 1
ATOM 655 O O . THR A 1 87 ? 4.172 -18.469 -4.566 1 97.69 87 THR A O 1
ATOM 658 N N . GLU A 1 88 ? 4.598 -17.062 -6.289 1 97.62 88 GLU A N 1
ATOM 659 C CA . GLU A 1 88 ? 6.023 -17.047 -5.984 1 97.62 88 GLU A CA 1
ATOM 660 C C . GLU A 1 88 ? 6.293 -16.359 -4.645 1 97.62 88 GLU A C 1
ATOM 662 O O . GLU A 1 88 ? 7.141 -16.812 -3.873 1 97.62 88 GLU A O 1
ATOM 667 N N . ALA A 1 89 ? 5.594 -15.266 -4.336 1 97.94 89 ALA A N 1
ATOM 668 C CA . ALA A 1 89 ? 5.762 -14.547 -3.076 1 97.94 89 ALA A CA 1
ATOM 669 C C . ALA A 1 89 ? 5.457 -15.445 -1.884 1 97.94 89 ALA A C 1
ATOM 671 O O . ALA A 1 89 ? 6.207 -15.469 -0.904 1 97.94 89 ALA A O 1
ATOM 672 N N . VAL A 1 90 ? 4.363 -16.234 -1.973 1 97.69 90 VAL A N 1
ATOM 673 C CA . VAL A 1 90 ? 3.959 -17.125 -0.892 1 97.69 90 VAL A CA 1
ATOM 674 C C . VAL A 1 90 ? 4.973 -18.25 -0.75 1 97.69 90 VAL A C 1
ATOM 676 O O . VAL A 1 90 ? 5.242 -18.719 0.36 1 97.69 90 VAL A O 1
ATOM 679 N N . ARG A 1 91 ? 5.547 -18.656 -1.849 1 97.56 91 ARG A N 1
ATOM 680 C CA . ARG A 1 91 ? 6.586 -19.688 -1.809 1 97.56 91 ARG A CA 1
ATOM 681 C C . ARG A 1 91 ? 7.828 -19.188 -1.087 1 97.56 91 ARG A C 1
ATOM 683 O O . ARG A 1 91 ? 8.391 -19.891 -0.245 1 97.56 91 ARG A O 1
ATOM 690 N N . LEU A 1 92 ? 8.242 -17.953 -1.388 1 96.06 92 LEU A N 1
ATOM 691 C CA . LEU A 1 92 ? 9.453 -17.359 -0.834 1 96.06 92 LEU A CA 1
ATOM 692 C C . LEU A 1 92 ? 9.242 -16.953 0.618 1 96.06 92 LEU A C 1
ATOM 694 O O . LEU A 1 92 ? 10.18 -16.969 1.417 1 96.06 92 LEU A O 1
ATOM 698 N N . SER A 1 93 ? 7.957 -16.562 0.922 1 94.38 93 SER A N 1
ATOM 699 C CA . SER A 1 93 ? 7.605 -16.109 2.266 1 94.38 93 SER A CA 1
ATOM 700 C C . SER A 1 93 ? 6.242 -16.656 2.691 1 94.38 93 SER A C 1
ATOM 702 O O . SER A 1 93 ? 5.27 -15.906 2.764 1 94.38 93 SER A O 1
ATOM 704 N N . PRO A 1 94 ? 6.223 -17.812 3.152 1 95.31 94 PRO A N 1
ATOM 705 C CA . PRO A 1 94 ? 4.945 -18.453 3.477 1 95.31 94 PRO A CA 1
ATOM 706 C C . PRO A 1 94 ? 4.25 -17.812 4.672 1 95.31 94 PRO A C 1
ATOM 708 O O . PRO A 1 94 ? 3.045 -18 4.863 1 95.31 94 PRO A O 1
ATOM 711 N N . GLU A 1 95 ? 4.938 -17.031 5.414 1 94.44 95 GLU A N 1
ATOM 712 C CA . GLU A 1 95 ? 4.363 -16.438 6.613 1 94.44 95 GLU A CA 1
ATOM 713 C C . GLU A 1 95 ? 3.902 -15 6.344 1 94.44 95 GLU A C 1
ATOM 715 O O . GLU A 1 95 ? 3.555 -14.273 7.277 1 94.44 95 GLU A O 1
ATOM 720 N N . ASN A 1 96 ? 3.848 -14.609 5.09 1 94.88 96 ASN A N 1
ATOM 721 C CA . ASN A 1 96 ? 3.381 -13.273 4.723 1 94.88 96 ASN A CA 1
ATOM 722 C C . ASN A 1 96 ? 1.867 -13.25 4.523 1 94.88 96 ASN A C 1
ATOM 724 O O . ASN A 1 96 ? 1.367 -13.672 3.479 1 94.88 96 ASN A O 1
ATOM 728 N N . PRO A 1 97 ? 1.177 -12.734 5.508 1 95.94 97 PRO A N 1
ATOM 729 C CA . PRO A 1 97 ? -0.283 -12.781 5.402 1 95.94 97 PRO A CA 1
ATOM 730 C C . PRO A 1 97 ? -0.818 -11.914 4.266 1 95.94 97 PRO A C 1
ATOM 732 O O . PRO A 1 97 ? -1.828 -12.258 3.645 1 95.94 97 PRO A O 1
ATOM 735 N N . ARG A 1 98 ? -0.11 -10.891 3.955 1 95.19 98 ARG A N 1
ATOM 736 C CA . ARG A 1 98 ? -0.539 -9.992 2.885 1 95.19 98 ARG A CA 1
ATOM 737 C C . ARG A 1 98 ? -0.485 -10.695 1.532 1 95.19 98 ARG A C 1
ATOM 739 O O . ARG A 1 98 ? -1.394 -10.547 0.713 1 95.19 98 ARG A O 1
ATOM 746 N N . ALA A 1 99 ? 0.6 -11.422 1.297 1 97.38 99 ALA A N 1
ATOM 747 C CA . ALA A 1 99 ? 0.719 -12.164 0.045 1 97.38 99 ALA A CA 1
ATOM 748 C C . ALA A 1 99 ? -0.407 -13.18 -0.096 1 97.38 99 ALA A C 1
ATOM 750 O O . ALA A 1 99 ? -0.993 -13.32 -1.172 1 97.38 99 ALA A O 1
ATOM 751 N N . HIS A 1 100 ? -0.767 -13.852 1.034 1 97.75 100 HIS A N 1
ATOM 752 C CA . HIS A 1 100 ? -1.864 -14.812 1.017 1 97.75 100 HIS A CA 1
ATOM 753 C C . HIS A 1 100 ? -3.197 -14.117 0.757 1 97.75 100 HIS A C 1
ATOM 755 O O . HIS A 1 100 ? -4.016 -14.609 -0.025 1 97.75 100 HIS A O 1
ATOM 761 N N . ALA A 1 101 ? -3.393 -13.008 1.385 1 96.69 101 ALA A N 1
ATOM 762 C CA . ALA A 1 101 ? -4.648 -12.281 1.197 1 96.69 101 ALA A CA 1
ATOM 763 C C . ALA A 1 101 ? -4.789 -11.789 -0.241 1 96.69 101 ALA A C 1
ATOM 765 O O . ALA A 1 101 ? -5.867 -11.883 -0.831 1 96.69 101 ALA A O 1
ATOM 766 N N . LEU A 1 102 ? -3.729 -11.281 -0.793 1 96.75 102 LEU A N 1
ATOM 767 C CA . LEU A 1 102 ? -3.742 -10.812 -2.174 1 96.75 102 LEU A CA 1
ATOM 768 C C . LEU A 1 102 ? -3.98 -11.961 -3.141 1 96.75 102 LEU A C 1
ATOM 770 O O . LEU A 1 102 ? -4.68 -11.805 -4.145 1 96.75 102 LEU A O 1
ATOM 774 N N . LEU A 1 103 ? -3.365 -13.086 -2.809 1 97.12 103 LEU A N 1
ATOM 775 C CA . LEU A 1 103 ? -3.615 -14.273 -3.623 1 97.12 103 LEU A CA 1
ATOM 776 C C . LEU A 1 103 ? -5.09 -14.656 -3.586 1 97.12 103 LEU A C 1
ATOM 778 O O . LEU A 1 103 ? -5.672 -15 -4.617 1 97.12 103 LEU A O 1
ATOM 782 N N . GLY A 1 104 ? -5.648 -14.578 -2.389 1 96.69 104 GLY A N 1
ATOM 783 C CA . GLY A 1 104 ? -7.082 -14.789 -2.264 1 96.69 104 GLY A CA 1
ATOM 784 C C . GLY A 1 104 ? -7.902 -13.844 -3.123 1 96.69 104 GLY A C 1
ATOM 785 O O . GLY A 1 104 ? -8.852 -14.266 -3.791 1 96.69 104 GLY A O 1
ATOM 786 N N . GLU A 1 105 ? -7.52 -12.633 -3.113 1 93.88 105 GLU A N 1
ATOM 787 C CA . GLU A 1 105 ? -8.203 -11.641 -3.943 1 93.88 105 GLU A CA 1
ATOM 788 C C . GLU A 1 105 ? -8.078 -11.984 -5.426 1 93.88 105 GLU A C 1
ATOM 790 O O . GLU A 1 105 ? -9.039 -11.836 -6.184 1 93.88 105 GLU A O 1
ATOM 795 N N . CYS A 1 106 ? -6.93 -12.375 -5.84 1 93.56 106 CYS A N 1
ATOM 796 C CA . CYS A 1 106 ? -6.707 -12.773 -7.223 1 93.56 106 CYS A CA 1
ATOM 797 C C . CYS A 1 106 ? -7.621 -13.93 -7.609 1 93.56 106 CYS A C 1
ATOM 799 O O . CYS A 1 106 ? -8.281 -13.883 -8.648 1 93.56 106 CYS A O 1
ATOM 801 N N . TYR A 1 107 ? -7.691 -14.914 -6.742 1 94.12 107 TYR A N 1
ATOM 802 C CA . TYR A 1 107 ? -8.547 -16.062 -7.004 1 94.12 107 TYR A CA 1
ATOM 803 C C . TYR A 1 107 ? -10.016 -15.664 -7.031 1 94.12 107 TYR A C 1
ATOM 805 O O . TYR A 1 107 ? -10.781 -16.156 -7.859 1 94.12 107 TYR A O 1
ATOM 813 N N . GLU A 1 108 ? -10.336 -14.781 -6.129 1 92.81 108 GLU A N 1
ATOM 814 C CA . GLU A 1 108 ? -11.711 -14.289 -6.105 1 92.81 108 GLU A CA 1
ATOM 815 C C . GLU A 1 108 ? -12.078 -13.617 -7.43 1 92.81 108 GLU A C 1
ATOM 817 O O . GLU A 1 108 ? -13.148 -13.883 -7.984 1 92.81 108 GLU A O 1
ATOM 822 N N . ARG A 1 109 ? -11.211 -12.836 -7.949 1 89.81 109 ARG A N 1
ATOM 823 C CA . ARG A 1 109 ? -11.453 -12.117 -9.195 1 89.81 109 ARG A CA 1
ATOM 824 C C . ARG A 1 109 ? -11.477 -13.078 -10.383 1 89.81 109 ARG A C 1
ATOM 826 O O . ARG A 1 109 ? -12.117 -12.805 -11.398 1 89.81 109 ARG A O 1
ATOM 833 N N . LYS A 1 110 ? -10.812 -14.148 -10.203 1 90.38 110 LYS A N 1
ATOM 834 C CA . LYS A 1 110 ? -10.781 -15.164 -11.25 1 90.38 110 LYS A CA 1
ATOM 835 C C . LYS A 1 110 ? -11.984 -16.094 -11.141 1 90.38 110 LYS A C 1
ATOM 837 O O . LYS A 1 110 ? -12.156 -17 -11.969 1 90.38 110 LYS A O 1
ATOM 842 N N . GLY A 1 111 ? -12.75 -16 -10.008 1 91.25 111 GLY A N 1
ATOM 843 C CA . GLY A 1 111 ? -13.922 -16.844 -9.812 1 91.25 111 GLY A CA 1
ATOM 844 C C . GLY A 1 111 ? -13.617 -18.156 -9.133 1 91.25 111 GLY A C 1
ATOM 845 O O . GLY A 1 111 ? -14.453 -19.062 -9.117 1 91.25 111 GLY A O 1
ATOM 846 N N . LEU A 1 112 ? -12.477 -18.297 -8.648 1 93.69 112 LEU A N 1
ATOM 847 C CA . LEU A 1 112 ? -12.047 -19.484 -7.93 1 93.69 112 LEU A CA 1
ATOM 848 C C . LEU A 1 112 ? -12.297 -19.344 -6.434 1 93.69 112 LEU A C 1
ATOM 850 O O . LEU A 1 112 ? -11.344 -19.219 -5.652 1 93.69 112 LEU A O 1
ATOM 854 N N . THR A 1 113 ? -13.5 -19.422 -5.988 1 95.25 113 THR A N 1
ATOM 855 C CA . THR A 1 113 ? -13.961 -19.047 -4.656 1 95.25 113 THR A CA 1
ATOM 856 C C . THR A 1 113 ? -13.336 -19.953 -3.596 1 95.25 113 THR A C 1
ATOM 858 O O . THR A 1 113 ? -12.922 -19.484 -2.533 1 95.25 113 THR A O 1
ATOM 861 N N . ALA A 1 114 ? -13.242 -21.234 -3.83 1 96.25 114 ALA A N 1
ATOM 862 C CA . ALA A 1 114 ? -12.68 -22.156 -2.85 1 96.25 114 ALA A CA 1
ATOM 863 C C . ALA A 1 114 ? -11.211 -21.859 -2.588 1 96.25 114 ALA A C 1
ATOM 865 O O . ALA A 1 114 ? -10.773 -21.812 -1.434 1 96.25 114 ALA A O 1
ATOM 866 N N . GLU A 1 115 ? -10.516 -21.656 -3.686 1 96.62 115 GLU A N 1
ATOM 867 C CA . GLU A 1 115 ? -9.109 -21.312 -3.566 1 96.62 115 GLU A CA 1
ATOM 868 C C . GLU A 1 115 ? -8.93 -19.969 -2.859 1 96.62 115 GLU A C 1
ATOM 870 O O . GLU A 1 115 ? -8.023 -19.812 -2.033 1 96.62 115 GLU A O 1
ATOM 875 N N . ALA A 1 116 ? -9.812 -19.062 -3.217 1 97.25 116 ALA A N 1
ATOM 876 C CA . ALA A 1 116 ? -9.766 -17.734 -2.586 1 97.25 116 ALA A CA 1
ATOM 877 C C . ALA A 1 116 ? -9.969 -17.844 -1.076 1 97.25 116 ALA A C 1
ATOM 879 O O . ALA A 1 116 ? -9.188 -17.297 -0.299 1 97.25 116 ALA A O 1
ATOM 880 N N . ARG A 1 117 ? -10.914 -18.609 -0.68 1 97.12 117 ARG A N 1
ATOM 881 C CA . ARG A 1 117 ? -11.227 -18.797 0.734 1 97.12 117 ARG A CA 1
ATOM 882 C C . ARG A 1 117 ? -10.055 -19.406 1.484 1 97.12 117 ARG A C 1
ATOM 884 O O . ARG A 1 117 ? -9.719 -18.984 2.586 1 97.12 117 ARG A O 1
ATOM 891 N N . ASN A 1 118 ? -9.492 -20.391 0.888 1 97.31 118 ASN A N 1
ATOM 892 C CA . ASN A 1 118 ? -8.344 -21.031 1.519 1 97.31 118 ASN A CA 1
ATOM 893 C C . ASN A 1 118 ? -7.199 -20.047 1.733 1 97.31 118 ASN A C 1
ATOM 895 O O . ASN A 1 118 ? -6.559 -20.047 2.785 1 97.31 118 ASN A O 1
ATOM 899 N N . SER A 1 119 ? -7 -19.219 0.755 1 97.75 119 SER A N 1
ATOM 900 C CA . SER A 1 119 ? -5.945 -18.219 0.854 1 97.75 119 SER A CA 1
ATOM 901 C C . SER A 1 119 ? -6.254 -17.188 1.945 1 97.75 119 SER A C 1
ATOM 903 O O . SER A 1 119 ? -5.371 -16.828 2.729 1 97.75 119 SER A O 1
ATOM 905 N N . PHE A 1 120 ? -7.516 -16.734 2.037 1 97.38 120 PHE A N 1
ATOM 906 C CA . PHE A 1 120 ? -7.918 -15.797 3.072 1 97.38 120 PHE A CA 1
ATOM 907 C C . PHE A 1 120 ? -7.816 -16.422 4.453 1 97.38 120 PHE A C 1
ATOM 909 O O . PHE A 1 120 ? -7.402 -15.773 5.414 1 97.38 120 PHE A O 1
ATOM 916 N N . LYS A 1 121 ? -8.133 -17.703 4.535 1 97.81 121 LYS A N 1
ATOM 917 C CA . LYS A 1 121 ? -8.016 -18.422 5.805 1 97.81 121 LYS A CA 1
ATOM 918 C C . LYS A 1 121 ? -6.562 -18.484 6.266 1 97.81 121 LYS A C 1
ATOM 920 O O . LYS A 1 121 ? -6.27 -18.25 7.441 1 97.81 121 LYS A O 1
ATOM 925 N N . THR A 1 122 ? -5.754 -18.797 5.332 1 98 122 THR A N 1
ATOM 926 C CA . THR A 1 122 ? -4.332 -18.844 5.656 1 98 122 THR A CA 1
ATOM 927 C C . THR A 1 122 ? -3.834 -17.484 6.133 1 98 122 THR A C 1
ATOM 929 O O . THR A 1 122 ? -3.141 -17.391 7.148 1 98 122 THR A O 1
ATOM 932 N N . ALA A 1 123 ? -4.203 -16.422 5.395 1 97.31 123 ALA A N 1
ATOM 933 C CA . ALA A 1 123 ? -3.816 -15.07 5.777 1 97.31 123 ALA A CA 1
ATOM 934 C C . ALA A 1 123 ? -4.301 -14.734 7.188 1 97.31 123 ALA A C 1
ATOM 936 O O . ALA A 1 123 ? -3.541 -14.219 8.008 1 97.31 123 ALA A O 1
ATOM 937 N N . ALA A 1 124 ? -5.555 -15.102 7.527 1 95.88 124 ALA A N 1
ATOM 938 C CA . ALA A 1 124 ? -6.164 -14.812 8.82 1 95.88 124 ALA A CA 1
ATOM 939 C C . ALA A 1 124 ? -5.5 -15.617 9.938 1 95.88 124 ALA A C 1
ATOM 941 O O . ALA A 1 124 ? -5.41 -15.156 11.078 1 95.88 124 ALA A O 1
ATOM 942 N N . SER A 1 125 ? -5.062 -16.781 9.586 1 97.38 125 SER A N 1
ATOM 943 C CA . SER A 1 125 ? -4.387 -17.609 10.57 1 97.38 125 SER A CA 1
ATOM 944 C C . SER A 1 125 ? -3.025 -17.031 10.945 1 97.38 125 SER A C 1
ATOM 946 O O . SER A 1 125 ? -2.592 -17.156 12.094 1 97.38 125 SER A O 1
ATOM 948 N N . ILE A 1 126 ? -2.342 -16.453 9.945 1 95.69 126 ILE A N 1
ATOM 949 C CA . ILE A 1 126 ? -1.022 -15.875 10.172 1 95.69 126 ILE A CA 1
ATOM 950 C C . ILE A 1 126 ? -1.162 -14.547 10.922 1 95.69 126 ILE A C 1
ATOM 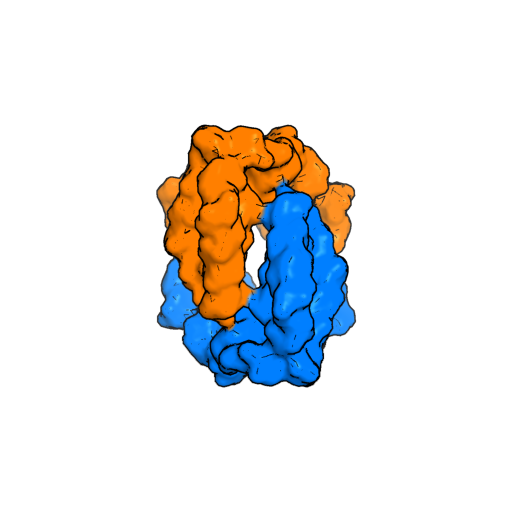952 O O . ILE A 1 126 ? -0.415 -14.281 11.867 1 95.69 126 ILE A O 1
ATOM 956 N N . ASP A 1 127 ? -2.146 -13.742 10.477 1 94.62 127 ASP A N 1
ATOM 957 C CA . ASP A 1 127 ? -2.422 -12.461 11.117 1 94.62 127 ASP A CA 1
ATOM 958 C C . ASP A 1 127 ? -3.918 -12.281 11.367 1 94.62 127 ASP A C 1
ATOM 960 O O . ASP A 1 127 ? -4.641 -11.789 10.492 1 94.62 127 ASP A O 1
ATOM 964 N N . PRO A 1 128 ? -4.344 -12.5 12.516 1 93.12 128 PRO A N 1
ATOM 965 C CA . PRO A 1 128 ? -5.773 -12.43 12.828 1 93.12 128 PRO A CA 1
ATOM 966 C C . PRO A 1 128 ? -6.324 -11.008 12.758 1 93.12 128 PRO A C 1
ATOM 968 O O . PRO A 1 128 ? -7.543 -10.812 12.75 1 93.12 128 PRO A O 1
ATOM 971 N N . SER A 1 129 ? -5.5 -10.07 12.664 1 88.19 129 SER A N 1
ATOM 972 C CA . SER A 1 129 ? -5.969 -8.688 12.664 1 88.19 129 SER A CA 1
ATOM 973 C C . SER A 1 129 ? -6.039 -8.125 11.25 1 88.19 129 SER A C 1
ATOM 975 O O . SER A 1 129 ? -6.465 -6.988 11.047 1 88.19 129 SER A O 1
ATOM 977 N N . LEU A 1 130 ? -5.664 -8.898 10.258 1 91.12 130 LEU A N 1
ATOM 978 C CA . LEU A 1 130 ? -5.613 -8.43 8.883 1 91.12 130 LEU A CA 1
ATOM 979 C C . LEU A 1 130 ? -7.02 -8.25 8.312 1 91.12 130 LEU A C 1
ATOM 981 O O . LEU A 1 130 ? -7.664 -9.227 7.926 1 91.12 130 LEU A O 1
ATOM 985 N N . ALA A 1 131 ? -7.422 -7.039 8.133 1 87.88 131 ALA A N 1
ATOM 986 C CA . ALA A 1 131 ? -8.797 -6.715 7.754 1 87.88 131 ALA A CA 1
ATOM 987 C C . ALA A 1 131 ? -9.141 -7.305 6.391 1 87.88 131 ALA A C 1
ATOM 989 O O . ALA A 1 131 ? -10.25 -7.801 6.188 1 87.88 131 ALA A O 1
ATOM 990 N N . THR A 1 132 ? -8.219 -7.281 5.496 1 90.25 132 THR A N 1
ATOM 991 C CA . THR A 1 132 ? -8.484 -7.73 4.137 1 90.25 132 THR A CA 1
ATOM 992 C C . THR A 1 132 ? -8.773 -9.227 4.105 1 90.25 132 THR A C 1
ATOM 994 O O . THR A 1 132 ? -9.562 -9.703 3.287 1 90.25 132 THR A O 1
ATOM 997 N N . ALA A 1 133 ? -8.086 -9.969 5.016 1 94 133 ALA A N 1
ATOM 998 C CA . ALA A 1 133 ? -8.352 -11.398 5.105 1 94 133 ALA A CA 1
ATOM 999 C C . ALA A 1 133 ? -9.781 -11.664 5.574 1 94 133 ALA A C 1
ATOM 1001 O O . ALA A 1 133 ? -10.492 -12.477 4.984 1 94 133 ALA A O 1
ATOM 1002 N N . HIS A 1 134 ? -10.234 -10.883 6.508 1 90.69 134 HIS A N 1
ATOM 1003 C CA . HIS A 1 134 ? -11.578 -11.055 7.043 1 90.69 134 HIS A CA 1
ATOM 1004 C C . HIS A 1 134 ? -12.633 -10.586 6.043 1 90.69 134 HIS A C 1
ATOM 1006 O O . HIS A 1 134 ? -13.672 -11.234 5.891 1 90.69 134 HIS A O 1
ATOM 1012 N N . ASP A 1 135 ? -12.367 -9.492 5.418 1 86.62 135 ASP A N 1
ATOM 1013 C CA . ASP A 1 135 ? -13.281 -9.016 4.387 1 86.62 135 ASP A CA 1
ATOM 1014 C C . ASP A 1 135 ? -13.445 -10.047 3.271 1 86.62 135 ASP A C 1
ATOM 1016 O O . ASP A 1 135 ? -14.555 -10.281 2.787 1 86.62 135 ASP A O 1
ATOM 1020 N N . GLY A 1 136 ? -12.312 -10.609 2.871 1 92.25 136 GLY A N 1
ATOM 1021 C CA . GLY A 1 136 ? -12.359 -11.641 1.849 1 92.25 136 GLY A CA 1
ATOM 1022 C C . GLY A 1 136 ? -13.172 -12.852 2.266 1 92.25 136 GLY A C 1
ATOM 1023 O O . GLY A 1 136 ? -13.938 -13.398 1.47 1 92.25 136 GLY A O 1
ATOM 1024 N N . LEU A 1 137 ? -12.984 -13.25 3.553 1 94.06 137 LEU A N 1
ATOM 1025 C CA . LEU A 1 137 ? -13.727 -14.391 4.07 1 94.06 137 LEU A CA 1
ATOM 1026 C C . LEU A 1 137 ? -15.227 -14.102 4.094 1 94.06 137 LEU A C 1
ATOM 1028 O O . LEU A 1 137 ? -16.031 -14.984 3.811 1 94.06 137 LEU A O 1
ATOM 1032 N N . ARG A 1 138 ? -15.547 -12.898 4.383 1 88.38 138 ARG A N 1
ATOM 1033 C CA . ARG A 1 138 ? -16.953 -12.508 4.379 1 88.38 138 ARG A CA 1
ATOM 1034 C C . ARG A 1 138 ? -17.531 -12.562 2.969 1 88.38 138 ARG A C 1
ATOM 1036 O O . ARG A 1 138 ? -18.656 -13.047 2.768 1 88.38 138 ARG A O 1
ATOM 1043 N N . ARG A 1 139 ? -16.766 -12.109 2.041 1 87.5 139 ARG A N 1
ATOM 1044 C CA . ARG A 1 139 ? -17.234 -12.062 0.659 1 87.5 139 ARG A CA 1
ATOM 1045 C C . ARG A 1 139 ? -17.328 -13.469 0.066 1 87.5 139 ARG A C 1
ATOM 1047 O O . ARG A 1 139 ? -18.234 -13.766 -0.712 1 87.5 139 ARG A O 1
ATOM 1054 N N . THR A 1 140 ? -16.406 -14.289 0.479 1 90.06 140 THR A N 1
ATOM 1055 C CA . THR A 1 140 ? -16.328 -15.609 -0.133 1 90.06 140 THR A CA 1
ATOM 1056 C C . THR A 1 140 ? -17.125 -16.625 0.679 1 90.06 140 THR A C 1
ATOM 1058 O O . THR A 1 140 ? -17.328 -17.766 0.238 1 90.06 140 THR A O 1
ATOM 1061 N N . GLY A 1 141 ? -17.328 -16.469 2.086 1 80.06 141 GLY A N 1
ATOM 1062 C CA . GLY A 1 141 ? -18.141 -17.328 2.924 1 80.06 141 GLY A CA 1
ATOM 1063 C C . GLY A 1 141 ? -19.625 -17.172 2.66 1 80.06 141 GLY A C 1
ATOM 1064 O O . GLY A 1 141 ? -20.406 -18.125 2.863 1 80.06 141 GLY A O 1
ATOM 1065 N N . ALA A 1 142 ? -20.203 -16.047 2.531 1 60.06 142 ALA A N 1
ATOM 1066 C CA . ALA A 1 142 ? -21.641 -15.859 2.332 1 60.06 142 ALA A CA 1
ATOM 1067 C C . ALA A 1 142 ? -22.188 -16.859 1.319 1 60.06 142 ALA A C 1
ATOM 1069 O O . ALA A 1 142 ? -23.328 -17.312 1.44 1 60.06 142 ALA A O 1
ATOM 1070 N N . GLY A 1 143 ? -21.562 -17.391 0.379 1 48.28 143 GLY A N 1
ATOM 1071 C CA . GLY A 1 143 ? -22.188 -18.359 -0.507 1 48.28 143 GLY A CA 1
ATOM 1072 C C . GLY A 1 143 ? -22.266 -19.75 0.093 1 48.28 143 GLY A C 1
ATOM 1073 O O . GLY A 1 143 ? -22.922 -20.641 -0.464 1 48.28 143 GLY A O 1
ATOM 1074 N N . SER A 1 144 ? -21.375 -20.172 1.003 1 47.72 144 SER A N 1
ATOM 1075 C CA . SER A 1 144 ? -21.406 -21.562 1.466 1 47.72 144 SER A CA 1
ATOM 1076 C C . SER A 1 144 ? -22.609 -21.812 2.373 1 47.72 144 SER A C 1
ATOM 1078 O O . SER A 1 144 ? -22.891 -22.953 2.748 1 47.72 144 SER A O 1
ATOM 1080 N N . GLU A 1 145 ? -23.188 -20.906 3.129 1 42.88 145 GLU A N 1
ATOM 1081 C CA . GLU A 1 145 ? -24.359 -21.328 3.871 1 42.88 145 GLU A CA 1
ATOM 1082 C C . GLU A 1 145 ? -25.484 -21.75 2.928 1 42.88 145 GLU A C 1
ATOM 1084 O O . GLU A 1 145 ? -26.594 -22.094 3.373 1 42.88 145 GLU A O 1
ATOM 1089 N N . VAL A 1 146 ? -25.578 -21.578 1.679 1 40.16 146 VAL A N 1
ATOM 1090 C CA . VAL A 1 146 ? -26.766 -22.125 1.025 1 40.16 146 VAL A CA 1
ATOM 1091 C C . VAL A 1 146 ? -26.781 -23.641 1.174 1 40.16 146 VAL A C 1
ATOM 1093 O O . VAL A 1 146 ? -27.797 -24.219 1.578 1 40.16 146 VAL A O 1
ATOM 1096 N N . ASN A 1 147 ? -25.984 -24.5 0.304 1 38.16 147 ASN A N 1
ATOM 1097 C CA . ASN A 1 147 ? -26.578 -25.781 -0.106 1 38.16 147 ASN A CA 1
ATOM 1098 C C . ASN A 1 147 ? -26.406 -26.844 0.971 1 38.16 147 ASN A C 1
ATOM 1100 O O . ASN A 1 147 ? -26.641 -28.031 0.723 1 38.16 147 ASN A O 1
ATOM 1104 N N . GLU A 1 148 ? -25.547 -26.625 2.061 1 36.97 148 GLU A N 1
ATOM 1105 C CA . GLU A 1 148 ? -25.531 -27.938 2.688 1 36.97 148 GLU A CA 1
ATOM 1106 C C . GLU A 1 148 ? -26.859 -28.234 3.389 1 36.97 148 GLU A C 1
ATOM 1108 O O . GLU A 1 148 ? -26.969 -29.219 4.113 1 36.97 148 GLU A O 1
ATOM 1113 N N . SER A 1 149 ? -27.719 -27.219 3.432 1 34.97 149 SER A N 1
ATOM 1114 C CA . SER A 1 149 ? -28.938 -27.688 4.074 1 34.97 149 SER A CA 1
ATOM 1115 C C . SER A 1 149 ? -29.688 -28.672 3.188 1 34.97 149 SER A C 1
ATOM 1117 O O . SER A 1 149 ? -30.859 -28.984 3.436 1 34.97 149 SER A O 1
ATOM 1119 N N . ASP A 1 150 ? -29.109 -29.469 2.24 1 28.25 150 ASP A N 1
ATOM 1120 C CA . ASP A 1 150 ? -29.953 -30.641 2.021 1 28.25 150 ASP A CA 1
ATOM 1121 C C . ASP A 1 150 ? -29.844 -31.609 3.195 1 28.25 150 ASP A C 1
ATOM 1123 O O . ASP A 1 150 ? -28.766 -31.797 3.76 1 28.25 150 ASP A O 1
ATOM 1127 N N . ALA B 1 1 ? 14.578 -6.312 2.268 1 51.59 1 ALA B N 1
ATOM 1128 C CA . ALA B 1 1 ? 13.805 -5.379 3.08 1 51.59 1 ALA B CA 1
ATOM 1129 C C . ALA B 1 1 ? 14.703 -4.613 4.047 1 51.59 1 ALA B C 1
ATOM 1131 O O . ALA B 1 1 ? 14.555 -3.4 4.215 1 51.59 1 ALA B O 1
ATOM 1132 N N . ARG B 1 2 ? 15.742 -5.246 4.434 1 59.25 2 ARG B N 1
ATOM 1133 C CA . ARG B 1 2 ? 16.719 -4.641 5.34 1 59.25 2 ARG B CA 1
ATOM 1134 C C . ARG B 1 2 ? 17.5 -3.545 4.641 1 59.25 2 ARG B C 1
ATOM 1136 O O . ARG B 1 2 ? 17.734 -2.479 5.215 1 59.25 2 ARG B O 1
ATOM 1143 N N . ALA B 1 3 ? 17.609 -3.879 3.312 1 61.38 3 ALA B N 1
ATOM 1144 C CA . ALA B 1 3 ? 18.453 -2.912 2.609 1 61.38 3 ALA B CA 1
ATOM 1145 C C . ALA B 1 3 ? 17.688 -1.611 2.355 1 61.38 3 ALA B C 1
ATOM 1147 O O . ALA B 1 3 ? 18.25 -0.522 2.48 1 61.38 3 ALA B O 1
ATOM 1148 N N . ALA B 1 4 ? 16.359 -1.727 2.168 1 63 4 ALA B N 1
ATOM 1149 C CA . ALA B 1 4 ? 15.555 -0.525 1.976 1 63 4 ALA B CA 1
ATOM 1150 C C . ALA B 1 4 ? 15.484 0.301 3.256 1 63 4 ALA B C 1
ATOM 1152 O O . ALA B 1 4 ? 15.578 1.53 3.215 1 63 4 ALA B O 1
ATOM 1153 N N . LEU B 1 5 ? 15.469 -0.376 4.395 1 71.25 5 LEU B N 1
ATOM 1154 C CA . LEU B 1 5 ? 15.438 0.302 5.688 1 71.25 5 LEU B CA 1
ATOM 1155 C C . LEU B 1 5 ? 16.766 0.998 5.965 1 71.25 5 LEU B C 1
ATOM 1157 O O . LEU B 1 5 ? 16.797 2.117 6.48 1 71.25 5 LEU B O 1
ATOM 1161 N N . ALA B 1 6 ? 17.781 0.337 5.547 1 71.06 6 ALA B N 1
ATOM 1162 C CA . ALA B 1 6 ? 19.109 0.903 5.75 1 71.06 6 ALA B CA 1
ATOM 1163 C C . ALA B 1 6 ? 19.297 2.186 4.941 1 71.06 6 ALA B C 1
ATOM 1165 O O . ALA B 1 6 ? 19.891 3.148 5.422 1 71.06 6 ALA B O 1
ATOM 1166 N N . GLU B 1 7 ? 18.75 2.184 3.787 1 70 7 GLU B N 1
ATOM 1167 C CA . GLU B 1 7 ? 18.844 3.371 2.941 1 70 7 GLU B CA 1
ATOM 1168 C C . GLU B 1 7 ? 18.016 4.52 3.518 1 70 7 GLU B C 1
ATOM 1170 O O . GLU B 1 7 ? 18.469 5.668 3.529 1 70 7 GLU B O 1
ATOM 1175 N N . ALA B 1 8 ? 16.922 4.211 4.062 1 72.62 8 ALA B N 1
ATOM 1176 C CA . ALA B 1 8 ? 16.109 5.238 4.695 1 72.62 8 ALA B CA 1
ATOM 1177 C C . ALA B 1 8 ? 16.781 5.793 5.941 1 72.62 8 ALA B C 1
ATOM 1179 O O . ALA B 1 8 ? 16.766 7.004 6.18 1 72.62 8 ALA B O 1
ATOM 1180 N N . ASP B 1 9 ? 17.453 4.922 6.602 1 75.81 9 ASP B N 1
ATOM 1181 C CA . ASP B 1 9 ? 18.141 5.352 7.809 1 75.81 9 ASP B CA 1
ATOM 1182 C C . ASP B 1 9 ? 19.312 6.27 7.473 1 75.81 9 ASP B C 1
ATOM 1184 O O . ASP B 1 9 ? 19.578 7.242 8.188 1 75.81 9 ASP B O 1
ATOM 1188 N N . ARG B 1 10 ? 19.969 5.992 6.402 1 74.06 10 ARG B N 1
ATOM 1189 C CA . ARG B 1 10 ? 21.062 6.844 5.965 1 74.06 10 ARG B CA 1
ATOM 1190 C C . ARG B 1 10 ? 20.562 8.234 5.578 1 74.06 10 ARG B C 1
ATOM 1192 O O . ARG B 1 10 ? 21.172 9.242 5.918 1 74.06 10 ARG B O 1
ATOM 1199 N N . ALA B 1 11 ? 19.469 8.258 4.898 1 70.31 11 ALA B N 1
ATOM 1200 C CA . ALA B 1 11 ? 18.891 9.523 4.469 1 70.31 11 ALA B CA 1
ATOM 1201 C C . ALA B 1 11 ? 18.406 10.344 5.664 1 70.31 11 ALA B C 1
ATOM 1203 O O . ALA B 1 11 ? 18.531 11.57 5.676 1 70.31 11 ALA B O 1
ATOM 1204 N N . ILE B 1 12 ? 17.969 9.664 6.73 1 72.19 12 ILE B N 1
ATOM 1205 C CA . ILE B 1 12 ? 17.5 10.32 7.945 1 72.19 12 ILE B CA 1
ATOM 1206 C C . ILE B 1 12 ? 18.688 10.969 8.672 1 72.19 12 ILE B C 1
ATOM 1208 O O . ILE B 1 12 ? 18.578 12.086 9.172 1 72.19 12 ILE B O 1
ATOM 1212 N N . ALA B 1 13 ? 19.719 10.227 8.68 1 74.38 13 ALA B N 1
ATOM 1213 C CA . ALA B 1 13 ? 20.922 10.719 9.352 1 74.38 13 ALA B CA 1
ATOM 1214 C C . ALA B 1 13 ? 21.469 11.969 8.648 1 74.38 13 ALA B C 1
ATOM 1216 O O . ALA B 1 13 ? 22.016 12.859 9.297 1 74.38 13 ALA B O 1
ATOM 1217 N N . LEU B 1 14 ? 21.234 12.164 7.363 1 76.12 14 LEU B N 1
ATOM 1218 C CA . LEU B 1 14 ? 21.781 13.258 6.566 1 76.12 14 LEU B CA 1
ATOM 1219 C C . LEU B 1 14 ? 20.984 14.539 6.797 1 76.12 14 LEU B C 1
ATOM 1221 O O . LEU B 1 14 ? 21.547 15.633 6.789 1 76.12 14 LEU B O 1
ATOM 1225 N N . ASP B 1 15 ? 19.656 14.445 7.02 1 80.5 15 ASP B N 1
ATOM 1226 C CA . ASP B 1 15 ? 18.812 15.609 7.301 1 80.5 15 ASP B CA 1
ATOM 1227 C C . ASP B 1 15 ? 17.688 15.258 8.258 1 80.5 15 ASP B C 1
ATOM 1229 O O . ASP B 1 15 ? 16.562 14.953 7.824 1 80.5 15 ASP B O 1
ATOM 1233 N N . PRO B 1 16 ? 17.984 15.477 9.492 1 81.69 16 PRO B N 1
ATOM 1234 C CA . PRO B 1 16 ? 17.016 15.07 10.508 1 81.69 16 PRO B CA 1
ATOM 1235 C C . PRO B 1 16 ? 15.766 15.945 10.516 1 81.69 16 PRO B C 1
ATOM 1237 O O . PRO B 1 16 ? 14.773 15.602 11.164 1 81.69 16 PRO B O 1
ATOM 1240 N N . ARG B 1 17 ? 15.812 17.047 9.781 1 87.06 17 ARG B N 1
ATOM 1241 C CA . ARG B 1 17 ? 14.641 17.922 9.781 1 87.06 17 ARG B CA 1
ATOM 1242 C C . ARG B 1 17 ? 13.75 17.625 8.578 1 87.06 17 ARG B C 1
ATOM 1244 O O . ARG B 1 17 ? 12.688 18.234 8.422 1 87.06 17 ARG B O 1
ATOM 1251 N N . ASP B 1 18 ? 14.195 16.734 7.738 1 89.12 18 ASP B N 1
ATOM 1252 C CA . ASP B 1 18 ? 13.422 16.312 6.57 1 89.12 18 ASP B CA 1
ATOM 1253 C C . ASP B 1 18 ? 12.539 15.117 6.891 1 89.12 18 ASP B C 1
ATOM 1255 O O . ASP B 1 18 ? 13.023 14.086 7.359 1 89.12 18 ASP B O 1
ATOM 1259 N N . ALA B 1 19 ? 11.242 15.211 6.625 1 92.44 19 ALA B N 1
ATOM 1260 C CA . ALA B 1 19 ? 10.289 14.156 6.93 1 92.44 19 ALA B CA 1
ATOM 1261 C C . ALA B 1 19 ? 10.328 13.055 5.871 1 92.44 19 ALA B C 1
ATOM 1263 O O . ALA B 1 19 ? 9.906 11.922 6.121 1 92.44 19 ALA B O 1
ATOM 1264 N N . ALA B 1 20 ? 10.867 13.344 4.703 1 88.56 20 ALA B N 1
ATOM 1265 C CA . ALA B 1 20 ? 10.742 12.477 3.529 1 88.56 20 ALA B CA 1
ATOM 1266 C C . ALA B 1 20 ? 11.43 11.133 3.766 1 88.56 20 ALA B C 1
ATOM 1268 O O . ALA B 1 20 ? 10.852 10.078 3.482 1 88.56 20 ALA B O 1
ATOM 1269 N N . PRO B 1 21 ? 12.633 11.125 4.395 1 87.69 21 PRO B N 1
ATOM 1270 C CA . PRO B 1 21 ? 13.266 9.828 4.641 1 87.69 21 PRO B CA 1
ATOM 1271 C C . PRO B 1 21 ? 12.469 8.961 5.625 1 87.69 21 PRO B C 1
ATOM 1273 O O . PRO B 1 21 ? 12.477 7.734 5.52 1 87.69 21 PRO B O 1
ATOM 1276 N N . LEU B 1 22 ? 11.797 9.57 6.582 1 91.56 22 LEU B N 1
ATOM 1277 C CA . LEU B 1 22 ? 10.969 8.836 7.531 1 91.56 22 LEU B CA 1
ATOM 1278 C C . LEU B 1 22 ? 9.758 8.219 6.832 1 91.56 22 LEU B C 1
ATOM 1280 O O . LEU B 1 22 ? 9.359 7.098 7.152 1 91.56 22 LEU B O 1
ATOM 1284 N N . ILE B 1 23 ? 9.273 8.945 5.84 1 93.62 23 ILE B N 1
ATOM 1285 C CA . ILE B 1 23 ? 8.156 8.406 5.066 1 93.62 23 ILE B CA 1
ATOM 1286 C C . ILE B 1 23 ? 8.625 7.184 4.281 1 93.62 23 ILE B C 1
ATOM 1288 O O . ILE B 1 23 ? 7.953 6.145 4.285 1 93.62 23 ILE B O 1
ATOM 1292 N N . LEU B 1 24 ? 9.758 7.258 3.734 1 90.75 24 LEU B N 1
ATOM 1293 C CA . LEU B 1 24 ? 10.305 6.125 2.994 1 90.75 24 LEU B CA 1
ATOM 1294 C C . LEU B 1 24 ? 10.547 4.938 3.92 1 90.75 24 LEU B C 1
ATOM 1296 O O . LEU B 1 24 ? 10.273 3.793 3.553 1 90.75 24 LEU B O 1
ATOM 1300 N N . LYS B 1 25 ? 11.047 5.184 5.082 1 90.38 25 LYS B N 1
ATOM 1301 C CA . LYS B 1 25 ? 11.258 4.121 6.062 1 90.38 25 LYS B CA 1
ATOM 1302 C C . LYS B 1 25 ? 9.938 3.453 6.441 1 90.38 25 LYS B C 1
ATOM 1304 O O . LYS B 1 25 ? 9.867 2.227 6.547 1 90.38 25 LYS B O 1
ATOM 1309 N N . ALA B 1 26 ? 8.938 4.301 6.637 1 94.69 26 ALA B N 1
ATOM 1310 C CA . ALA B 1 26 ? 7.621 3.77 6.98 1 94.69 26 ALA B CA 1
ATOM 1311 C C . ALA B 1 26 ? 7.078 2.883 5.863 1 94.69 26 ALA B C 1
ATOM 1313 O O . ALA B 1 26 ? 6.5 1.824 6.129 1 94.69 26 ALA B O 1
ATOM 1314 N N . LEU B 1 27 ? 7.289 3.279 4.598 1 95 27 LEU B N 1
ATOM 1315 C CA . LEU B 1 27 ? 6.844 2.49 3.455 1 95 27 LEU B CA 1
ATOM 1316 C C . LEU B 1 27 ? 7.559 1.145 3.41 1 95 27 LEU B C 1
ATOM 1318 O O . LEU B 1 27 ? 6.938 0.112 3.152 1 95 27 LEU B O 1
ATOM 1322 N N . ALA B 1 28 ? 8.789 1.167 3.703 1 91.19 28 ALA B N 1
ATOM 1323 C CA . ALA B 1 28 ? 9.57 -0.068 3.717 1 91.19 28 ALA B CA 1
ATOM 1324 C C . ALA B 1 28 ? 9.109 -0.995 4.836 1 91.19 28 ALA B C 1
ATOM 1326 O O . ALA B 1 28 ? 8.961 -2.203 4.633 1 91.19 28 ALA B O 1
ATOM 1327 N N . LEU B 1 29 ? 8.844 -0.454 6.004 1 92.94 29 LEU B N 1
ATOM 1328 C CA . LEU B 1 29 ? 8.367 -1.231 7.145 1 92.94 29 LEU B CA 1
ATOM 1329 C C . LEU B 1 29 ? 7.008 -1.857 6.84 1 92.94 29 LEU B C 1
ATOM 1331 O O . LEU B 1 29 ? 6.781 -3.033 7.133 1 92.94 29 LEU B O 1
ATOM 1335 N N . ASP B 1 30 ? 6.16 -1.066 6.199 1 94.44 30 ASP B N 1
ATOM 1336 C CA . ASP B 1 30 ? 4.84 -1.575 5.836 1 94.44 30 ASP B CA 1
ATOM 1337 C C . ASP B 1 30 ? 4.949 -2.713 4.824 1 94.44 30 ASP B C 1
ATOM 1339 O O . ASP B 1 30 ? 4.234 -3.711 4.922 1 94.44 30 ASP B O 1
ATOM 1343 N N . LEU B 1 31 ? 5.859 -2.549 3.852 1 93.75 31 LEU B N 1
ATOM 1344 C CA . LEU B 1 31 ? 6.09 -3.59 2.855 1 93.75 31 LEU B CA 1
ATOM 1345 C C . LEU B 1 31 ? 6.5 -4.898 3.523 1 93.75 31 LEU B C 1
ATOM 1347 O O . LEU B 1 31 ? 6.094 -5.977 3.082 1 93.75 31 LEU B O 1
ATOM 1351 N N . GLN B 1 32 ? 7.199 -4.766 4.645 1 91.38 32 GLN B N 1
ATOM 1352 C CA . GLN B 1 32 ? 7.699 -5.938 5.352 1 91.38 32 GLN B CA 1
ATOM 1353 C C . GLN B 1 32 ? 6.648 -6.496 6.305 1 91.38 32 GLN B C 1
ATOM 1355 O O . GLN B 1 32 ? 6.895 -7.484 7 1 91.38 32 GLN B O 1
ATOM 1360 N N . GLY B 1 33 ? 5.543 -5.797 6.418 1 91 33 GLY B N 1
ATOM 1361 C CA . GLY B 1 33 ? 4.469 -6.266 7.281 1 91 33 GLY B CA 1
ATOM 1362 C C . GLY B 1 33 ? 4.562 -5.723 8.695 1 91 33 GLY B C 1
ATOM 1363 O O . GLY B 1 33 ? 3.783 -6.113 9.57 1 91 33 GLY B O 1
ATOM 1364 N N . HIS B 1 34 ? 5.535 -4.867 8.953 1 92.75 34 HIS B N 1
ATOM 1365 C CA . HIS B 1 34 ? 5.676 -4.246 10.266 1 92.75 34 HIS B CA 1
ATOM 1366 C C . HIS B 1 34 ? 4.828 -2.984 10.375 1 92.75 34 HIS B C 1
ATOM 1368 O O . HIS B 1 34 ? 5.359 -1.873 10.406 1 92.75 34 HIS B O 1
ATOM 1374 N N . ARG B 1 35 ? 3.535 -3.158 10.555 1 93.56 35 ARG B N 1
ATOM 1375 C CA . ARG B 1 35 ? 2.57 -2.07 10.43 1 93.56 35 ARG B CA 1
ATOM 1376 C C . ARG B 1 35 ? 2.674 -1.108 11.609 1 93.56 35 ARG B C 1
ATOM 1378 O O . ARG B 1 35 ? 2.631 0.11 11.43 1 93.56 35 ARG B O 1
ATOM 1385 N N . LEU B 1 36 ? 2.814 -1.649 12.852 1 93.44 36 LEU B N 1
ATOM 1386 C CA . LEU B 1 36 ? 2.854 -0.77 14.008 1 93.44 36 LEU B CA 1
ATOM 1387 C C . LEU B 1 36 ? 4.098 0.11 13.984 1 93.44 36 LEU B C 1
ATOM 1389 O O . LEU B 1 36 ? 4.004 1.33 14.133 1 93.44 36 LEU B O 1
ATOM 1393 N N . PRO B 1 37 ? 5.305 -0.471 13.695 1 95.25 37 PRO B N 1
ATOM 1394 C CA . PRO B 1 37 ? 6.477 0.39 13.523 1 95.25 37 PRO B CA 1
ATOM 1395 C C . PRO B 1 37 ? 6.312 1.397 12.391 1 95.25 37 PRO B C 1
ATOM 1397 O O . PRO B 1 37 ? 6.777 2.537 12.5 1 95.25 37 PRO B O 1
ATOM 1400 N N . ALA B 1 38 ? 5.66 1 11.297 1 95.88 38 ALA B N 1
ATOM 1401 C CA . ALA B 1 38 ? 5.418 1.919 10.188 1 95.88 38 ALA B CA 1
ATOM 1402 C C . ALA B 1 38 ? 4.555 3.098 10.633 1 95.88 38 ALA B C 1
ATOM 1404 O O . ALA B 1 38 ? 4.855 4.25 10.312 1 95.88 38 ALA B O 1
ATOM 1405 N N . LEU B 1 39 ? 3.539 2.836 11.453 1 95.56 39 LEU B N 1
ATOM 1406 C CA . LEU B 1 39 ? 2.648 3.873 11.961 1 95.56 39 LEU B CA 1
ATOM 1407 C C . LEU B 1 39 ? 3.4 4.84 12.867 1 95.56 39 LEU B C 1
ATOM 1409 O O . LEU B 1 39 ? 3.244 6.059 12.75 1 95.56 39 LEU B O 1
ATOM 1413 N N . ARG B 1 40 ? 4.207 4.289 13.703 1 95.88 40 ARG B N 1
ATOM 1414 C CA . ARG B 1 40 ? 4.977 5.129 14.609 1 95.88 40 ARG B CA 1
ATOM 1415 C C . ARG B 1 40 ? 5.945 6.027 13.844 1 95.88 40 ARG B C 1
ATOM 1417 O O . ARG B 1 40 ? 6.145 7.188 14.211 1 95.88 40 ARG B O 1
ATOM 1424 N N . THR B 1 41 ? 6.527 5.48 12.781 1 95.31 41 THR B N 1
ATOM 1425 C CA . THR B 1 41 ? 7.445 6.246 11.945 1 95.31 41 THR B CA 1
ATOM 1426 C C . THR B 1 41 ? 6.715 7.375 11.227 1 95.31 41 THR B C 1
ATOM 1428 O O . THR B 1 41 ? 7.215 8.5 11.156 1 95.31 41 THR B O 1
ATOM 1431 N N . LEU B 1 42 ? 5.484 7.105 10.773 1 96.88 42 LEU B N 1
ATOM 1432 C CA . LEU B 1 42 ? 4.68 8.133 10.133 1 96.88 42 LEU B CA 1
ATOM 1433 C C . LEU B 1 42 ? 4.242 9.188 11.141 1 96.88 42 LEU B C 1
ATOM 1435 O O . LEU B 1 42 ? 4.133 10.375 10.805 1 96.88 42 LEU B O 1
ATOM 1439 N N . ASP B 1 43 ? 3.98 8.758 12.398 1 96.31 43 ASP B N 1
ATOM 1440 C CA . ASP B 1 43 ? 3.645 9.703 13.461 1 96.31 43 ASP B CA 1
ATOM 1441 C C . ASP B 1 43 ? 4.75 10.742 13.633 1 96.31 43 ASP B C 1
ATOM 1443 O O . ASP B 1 43 ? 4.477 11.938 13.742 1 96.31 43 ASP B O 1
ATOM 1447 N N . VAL B 1 44 ? 5.93 10.242 13.633 1 95.06 44 VAL B N 1
ATOM 1448 C CA . VAL B 1 44 ? 7.074 11.133 13.812 1 95.06 44 VAL B CA 1
ATOM 1449 C C . VAL B 1 44 ? 7.207 12.055 12.602 1 95.06 44 VAL B C 1
ATOM 1451 O O . VAL B 1 44 ? 7.387 13.266 12.75 1 95.06 44 VAL B O 1
ATOM 1454 N N . ALA B 1 45 ? 7.07 11.508 11.367 1 94.62 45 ALA B N 1
ATOM 1455 C CA . ALA B 1 45 ? 7.23 12.266 10.125 1 94.62 45 ALA B CA 1
ATOM 1456 C C . ALA B 1 45 ? 6.184 13.375 10.023 1 94.62 45 ALA B C 1
ATOM 1458 O O . ALA B 1 45 ? 6.457 14.445 9.477 1 94.62 45 ALA B O 1
ATOM 1459 N N . LEU B 1 46 ? 5 13.086 10.617 1 96.5 46 LEU B N 1
ATOM 1460 C CA . LEU B 1 46 ? 3.869 13.992 10.422 1 96.5 46 LEU B CA 1
ATOM 1461 C C . LEU B 1 46 ? 3.676 14.898 11.633 1 96.5 46 LEU B C 1
ATOM 1463 O O . LEU B 1 46 ? 2.742 15.703 11.664 1 96.5 46 LEU B O 1
ATOM 1467 N N . ALA B 1 47 ? 4.527 14.727 12.586 1 95.38 47 ALA B N 1
ATOM 1468 C CA . ALA B 1 47 ? 4.504 15.656 13.711 1 95.38 47 ALA B CA 1
ATOM 1469 C C . ALA B 1 47 ? 4.977 17.047 13.289 1 95.38 47 ALA B C 1
ATOM 1471 O O . ALA B 1 47 ? 5.82 17.172 12.398 1 95.38 47 ALA B O 1
ATOM 1472 N N . PRO B 1 48 ? 4.547 18.062 13.914 1 90.12 48 PRO B N 1
ATOM 1473 C CA . PRO B 1 48 ? 4.707 19.453 13.484 1 90.12 48 PRO B CA 1
ATOM 1474 C C . PRO B 1 48 ? 6.16 19.812 13.188 1 90.12 48 PRO B C 1
ATOM 1476 O O . PRO B 1 48 ? 6.445 20.438 12.164 1 90.12 48 PRO B O 1
ATOM 1479 N N . PRO B 1 49 ? 7.152 19.469 13.945 1 89.5 49 PRO B N 1
ATOM 1480 C CA . PRO B 1 49 ? 8.523 19.906 13.641 1 89.5 49 PRO B CA 1
ATOM 1481 C C . PRO B 1 49 ? 9.008 19.406 12.289 1 89.5 49 PRO B C 1
ATOM 1483 O O . PRO B 1 49 ? 9.773 20.094 11.609 1 89.5 49 PRO B O 1
ATOM 1486 N N . LEU B 1 50 ? 8.484 18.266 11.859 1 91.38 50 LEU B N 1
ATOM 1487 C CA . LEU B 1 50 ? 8.969 17.688 10.617 1 91.38 50 LEU B CA 1
ATOM 1488 C C . LEU B 1 50 ? 7.953 17.875 9.492 1 91.38 50 LEU B C 1
ATOM 1490 O O . LEU B 1 50 ? 8.328 18.016 8.328 1 91.38 50 LEU B O 1
ATOM 1494 N N . ALA B 1 51 ? 6.715 17.969 9.852 1 92.31 51 ALA B N 1
ATOM 1495 C CA . ALA B 1 51 ? 5.637 18.047 8.867 1 92.31 51 ALA B CA 1
ATOM 1496 C C . ALA B 1 51 ? 5.777 19.312 8.008 1 92.31 51 ALA B C 1
ATOM 1498 O O . ALA B 1 51 ? 5.332 19.328 6.855 1 92.31 51 ALA B O 1
ATOM 1499 N N . ARG B 1 52 ? 6.441 20.25 8.562 1 92.19 52 ARG B N 1
ATOM 1500 C CA . ARG B 1 52 ? 6.602 21.516 7.859 1 92.19 52 ARG B CA 1
ATOM 1501 C C . ARG B 1 52 ? 7.512 21.359 6.648 1 92.19 52 ARG B C 1
ATOM 1503 O O . ARG B 1 52 ? 7.52 22.219 5.754 1 92.19 52 ARG B O 1
ATOM 1510 N N . SER B 1 53 ? 8.344 20.344 6.652 1 91.5 53 SER B N 1
ATOM 1511 C CA . SER B 1 53 ? 9.258 20.109 5.543 1 91.5 53 SER B CA 1
ATOM 1512 C C . SER B 1 53 ? 8.531 19.516 4.336 1 91.5 53 SER B C 1
ATOM 1514 O O . SER B 1 53 ? 9.086 19.469 3.234 1 91.5 53 SER B O 1
ATOM 1516 N N . LEU B 1 54 ? 7.262 19.141 4.504 1 92.69 54 LEU B N 1
ATOM 1517 C CA . LEU B 1 54 ? 6.496 18.484 3.447 1 92.69 54 LEU B CA 1
ATOM 1518 C C . LEU B 1 54 ? 5.617 19.484 2.713 1 92.69 54 LEU B C 1
ATOM 1520 O O . LEU B 1 54 ? 4.969 20.328 3.342 1 92.69 54 LEU B O 1
ATOM 1524 N N . GLU B 1 55 ? 5.66 19.375 1.413 1 92.44 55 GLU B N 1
ATOM 1525 C CA . GLU B 1 55 ? 4.664 20.109 0.639 1 92.44 55 GLU B CA 1
ATOM 1526 C C . GLU B 1 55 ? 3.26 19.578 0.897 1 92.44 55 GLU B C 1
ATOM 1528 O O . GLU B 1 55 ? 3.096 18.422 1.318 1 92.44 55 GLU B O 1
ATOM 1533 N N . PRO B 1 56 ? 2.266 20.328 0.629 1 93.31 56 PRO B N 1
ATOM 1534 C CA . PRO B 1 56 ? 0.889 19.922 0.921 1 93.31 56 PRO B CA 1
ATOM 1535 C C . PRO B 1 56 ? 0.525 18.578 0.301 1 93.31 56 PRO B C 1
ATOM 1537 O O . PRO B 1 56 ? -0.054 17.719 0.972 1 93.31 56 PRO B O 1
ATOM 1540 N N . ARG B 1 57 ? 0.923 18.359 -0.873 1 93.88 57 ARG B N 1
ATOM 1541 C CA . ARG B 1 57 ? 0.609 17.094 -1.539 1 93.88 57 ARG B CA 1
ATOM 1542 C C . ARG B 1 57 ? 1.319 15.93 -0.863 1 93.88 57 ARG B C 1
ATOM 1544 O O . ARG B 1 57 ? 0.74 14.859 -0.703 1 93.88 57 ARG B O 1
ATOM 1551 N N . GLU B 1 58 ? 2.57 16.172 -0.441 1 93.25 58 GLU B N 1
ATOM 1552 C CA . GLU B 1 58 ? 3.338 15.141 0.249 1 93.25 58 GLU B CA 1
ATOM 1553 C C . GLU B 1 58 ? 2.73 14.82 1.61 1 93.25 58 GLU B C 1
ATOM 1555 O O . GLU B 1 58 ? 2.668 13.656 2.008 1 93.25 58 GLU B O 1
ATOM 1560 N N . ARG B 1 59 ? 2.33 15.891 2.236 1 95.06 59 ARG B N 1
ATOM 1561 C CA . ARG B 1 59 ? 1.677 15.703 3.527 1 95.06 59 ARG B CA 1
ATOM 1562 C C . ARG B 1 59 ? 0.378 14.914 3.373 1 95.06 59 ARG B C 1
ATOM 1564 O O . ARG B 1 59 ? 0.1 14.008 4.156 1 95.06 59 ARG B O 1
ATOM 1571 N N . GLY B 1 60 ? -0.344 15.234 2.32 1 96.19 60 GLY B N 1
ATOM 1572 C CA . GLY B 1 60 ? -1.574 14.516 2.047 1 96.19 60 GLY B CA 1
ATOM 1573 C C . GLY B 1 60 ? -1.351 13.039 1.771 1 96.19 60 GLY B C 1
ATOM 1574 O O . GLY B 1 60 ? -2.076 12.188 2.291 1 96.19 60 GLY B O 1
ATOM 1575 N N . ASP B 1 61 ? -0.35 12.758 1.038 1 95.5 61 ASP B N 1
ATOM 1576 C CA . ASP B 1 61 ? -0.018 11.375 0.721 1 95.5 61 ASP B CA 1
ATOM 1577 C C . ASP B 1 61 ? 0.376 10.602 1.979 1 95.5 61 ASP B C 1
ATOM 1579 O O . ASP B 1 61 ? -0.034 9.453 2.164 1 95.5 61 ASP B O 1
ATOM 1583 N N . ALA B 1 62 ? 1.167 11.258 2.838 1 96.38 62 ALA B N 1
ATOM 1584 C CA . ALA B 1 62 ? 1.619 10.609 4.066 1 96.38 62 ALA B CA 1
ATOM 1585 C C . ALA B 1 62 ? 0.451 10.359 5.016 1 96.38 62 ALA B C 1
ATOM 1587 O O . ALA B 1 62 ? 0.369 9.305 5.645 1 96.38 62 ALA B O 1
ATOM 1588 N N . LEU B 1 63 ? -0.468 11.32 5.094 1 97.38 63 LEU B N 1
ATOM 1589 C CA . LEU B 1 63 ? -1.657 11.172 5.922 1 97.38 63 LEU B CA 1
ATOM 1590 C C . LEU B 1 63 ? -2.529 10.023 5.426 1 97.38 63 LEU B C 1
ATOM 1592 O O . LEU B 1 63 ? -3.023 9.227 6.223 1 97.38 63 LEU B O 1
ATOM 1596 N N . ALA B 1 64 ? -2.682 9.938 4.117 1 97.5 64 ALA B N 1
ATOM 1597 C CA . ALA B 1 64 ? -3.471 8.859 3.527 1 97.5 64 ALA B CA 1
ATOM 1598 C C . ALA B 1 64 ? -2.842 7.5 3.812 1 97.5 64 ALA B C 1
ATOM 1600 O O . ALA B 1 64 ? -3.545 6.535 4.117 1 97.5 64 ALA B O 1
ATOM 1601 N N . LYS B 1 65 ? -1.555 7.445 3.725 1 97 65 LYS B N 1
ATOM 1602 C CA . LYS B 1 65 ? -0.863 6.188 4 1 97 65 LYS B CA 1
ATOM 1603 C C . LYS B 1 65 ? -0.998 5.797 5.469 1 97 65 LYS B C 1
ATOM 1605 O O . LYS B 1 65 ? -1.217 4.625 5.785 1 97 65 LYS B O 1
ATOM 1610 N N . ARG B 1 66 ? -0.862 6.777 6.41 1 97.06 66 ARG B N 1
ATOM 1611 C CA . ARG B 1 66 ? -1.052 6.492 7.828 1 97.06 66 ARG B CA 1
ATOM 1612 C C . ARG B 1 66 ? -2.453 5.953 8.094 1 97.06 66 ARG B C 1
ATOM 1614 O O . ARG B 1 66 ? -2.619 4.973 8.828 1 97.06 66 ARG B O 1
ATOM 1621 N N . ALA B 1 67 ? -3.406 6.543 7.465 1 96.81 67 ALA B N 1
ATOM 1622 C CA . ALA B 1 67 ? -4.785 6.082 7.613 1 96.81 67 ALA B CA 1
ATOM 1623 C C . ALA B 1 67 ? -4.953 4.672 7.051 1 96.81 67 ALA B C 1
ATOM 1625 O O . ALA B 1 67 ? -5.648 3.842 7.641 1 96.81 67 ALA B O 1
ATOM 1626 N N . GLU B 1 68 ? -4.387 4.422 5.898 1 95.62 68 GLU B N 1
ATOM 1627 C CA . GLU B 1 68 ? -4.465 3.109 5.262 1 95.62 68 GLU B CA 1
ATOM 1628 C C . GLU B 1 68 ? -3.922 2.018 6.18 1 95.62 68 GLU B C 1
ATOM 1630 O O . GLU B 1 68 ? -4.543 0.963 6.332 1 95.62 68 GLU B O 1
ATOM 1635 N N . ILE B 1 69 ? -2.781 2.26 6.773 1 94.81 69 ILE B N 1
ATOM 1636 C CA . ILE B 1 69 ? -2.164 1.286 7.668 1 94.81 69 ILE B CA 1
ATOM 1637 C C . ILE B 1 69 ? -3.035 1.103 8.906 1 94.81 69 ILE B C 1
ATOM 1639 O O . ILE B 1 69 ? -3.232 -0.022 9.375 1 94.81 69 ILE B O 1
ATOM 1643 N N . ALA B 1 70 ? -3.602 2.209 9.43 1 93.75 70 ALA B N 1
ATOM 1644 C CA . ALA B 1 70 ? -4.484 2.141 10.594 1 93.75 70 ALA B CA 1
ATOM 1645 C C . ALA B 1 70 ? -5.723 1.3 10.297 1 93.75 70 ALA B C 1
ATOM 1647 O O . ALA B 1 70 ? -6.125 0.462 11.102 1 93.75 70 ALA B O 1
ATOM 1648 N N . LEU B 1 71 ? -6.297 1.476 9.125 1 91.44 71 LEU B N 1
ATOM 1649 C CA . LEU B 1 71 ? -7.48 0.727 8.719 1 91.44 71 LEU B CA 1
ATOM 1650 C C . LEU B 1 71 ? -7.164 -0.76 8.594 1 91.44 71 LEU B C 1
ATOM 1652 O O . LEU B 1 71 ? -8.008 -1.606 8.906 1 91.44 71 LEU B O 1
ATOM 1656 N N . ALA B 1 72 ? -5.973 -1.073 8.133 1 89 72 ALA B N 1
ATOM 1657 C CA . ALA B 1 72 ? -5.566 -2.461 7.926 1 89 72 ALA B CA 1
ATOM 1658 C C . ALA B 1 72 ? -5.426 -3.195 9.258 1 89 72 ALA B C 1
ATOM 1660 O O . ALA B 1 72 ? -5.594 -4.414 9.32 1 89 72 ALA B O 1
ATOM 1661 N N . LEU B 1 73 ? -5.09 -2.5 10.32 1 86.5 73 LEU B N 1
ATOM 1662 C CA . LEU B 1 73 ? -4.938 -3.092 11.648 1 86.5 73 LEU B CA 1
ATOM 1663 C C . LEU B 1 73 ? -6.297 -3.416 12.258 1 86.5 73 LEU B C 1
ATOM 1665 O O . LEU B 1 73 ? -6.379 -4.176 13.227 1 86.5 73 LEU B O 1
ATOM 1669 N N . ASN B 1 74 ? -7.352 -3.016 11.625 1 77.44 74 ASN B N 1
ATOM 1670 C CA . ASN B 1 74 ? -8.734 -3.363 11.945 1 77.44 74 ASN B CA 1
ATOM 1671 C C . ASN B 1 74 ? -9.039 -3.119 13.422 1 77.44 74 ASN B C 1
ATOM 1673 O O . ASN B 1 74 ? -9.625 -3.971 14.086 1 77.44 74 ASN B O 1
ATOM 1677 N N . ARG B 1 75 ? -8.531 -2.045 13.898 1 78.94 75 ARG B N 1
ATOM 1678 C CA . ARG B 1 75 ? -8.867 -1.644 15.266 1 78.94 75 ARG B CA 1
ATOM 1679 C C . ARG B 1 75 ? -9.828 -0.462 15.273 1 78.94 75 ARG B C 1
ATOM 1681 O O . ARG B 1 75 ? -9.523 0.6 14.727 1 78.94 75 ARG B O 1
ATOM 1688 N N . ARG B 1 76 ? -10.852 -0.679 15.898 1 77 76 ARG B N 1
ATOM 1689 C CA . ARG B 1 76 ? -11.93 0.306 15.93 1 77 76 ARG B CA 1
ATOM 1690 C C . ARG B 1 76 ? -11.43 1.646 16.453 1 77 76 ARG B C 1
ATOM 1692 O O . ARG B 1 76 ? -11.859 2.703 15.984 1 77 76 ARG B O 1
ATOM 1699 N N . ARG B 1 77 ? -10.555 1.559 17.344 1 82.56 77 ARG B N 1
ATOM 1700 C CA . ARG B 1 77 ? -10.086 2.77 18 1 82.56 77 ARG B CA 1
ATOM 1701 C C . ARG B 1 77 ? -9.312 3.66 17.047 1 82.56 77 ARG B C 1
ATOM 1703 O O . ARG B 1 77 ? -9.133 4.852 17.297 1 82.56 77 ARG B O 1
ATOM 1710 N N . ARG B 1 78 ? -9.008 3.107 15.938 1 86.56 78 ARG B N 1
ATOM 1711 C CA . ARG B 1 78 ? -8.18 3.869 15.008 1 86.56 78 ARG B CA 1
ATOM 1712 C C . ARG B 1 78 ? -9.023 4.461 13.883 1 86.56 78 ARG B C 1
ATOM 1714 O O . ARG B 1 78 ? -8.523 5.238 13.07 1 86.56 78 ARG B O 1
ATOM 1721 N N . LEU B 1 79 ? -10.281 4.172 13.867 1 88.44 79 LEU B N 1
ATOM 1722 C CA . LEU B 1 79 ? -11.148 4.602 12.781 1 88.44 79 LEU B CA 1
ATOM 1723 C C . LEU B 1 79 ? -11.32 6.117 12.789 1 88.44 79 LEU B C 1
ATOM 1725 O O . LEU B 1 79 ? -11.312 6.758 11.734 1 88.44 79 LEU B O 1
ATOM 1729 N N . ASP B 1 80 ? -11.422 6.652 13.953 1 90.5 80 ASP B N 1
ATOM 1730 C CA . ASP B 1 80 ? -11.602 8.094 14.055 1 90.5 80 ASP B CA 1
ATOM 1731 C C . ASP B 1 80 ? -10.344 8.836 13.602 1 90.5 80 ASP B C 1
ATOM 1733 O O . ASP B 1 80 ? -10.438 9.844 12.891 1 90.5 80 ASP B O 1
ATOM 1737 N N . GLN B 1 81 ? -9.258 8.312 14.047 1 93.12 81 GLN B N 1
ATOM 1738 C CA . GLN B 1 81 ? -8 8.922 13.625 1 93.12 81 GLN B CA 1
ATOM 1739 C C . GLN B 1 81 ? -7.809 8.805 12.117 1 93.12 81 GLN B C 1
ATOM 1741 O O . GLN B 1 81 ? -7.344 9.742 11.469 1 93.12 81 GLN B O 1
ATOM 1746 N N . ALA B 1 82 ? -8.156 7.672 11.586 1 96 82 ALA B N 1
ATOM 1747 C CA . ALA B 1 82 ? -8.039 7.457 10.148 1 96 82 ALA B CA 1
ATOM 1748 C C . ALA B 1 82 ? -8.938 8.414 9.375 1 96 82 ALA B C 1
ATOM 1750 O O . ALA B 1 82 ? -8.523 8.992 8.367 1 96 82 ALA B O 1
ATOM 1751 N N . ALA B 1 83 ? -10.164 8.648 9.898 1 94.69 83 ALA B N 1
ATOM 1752 C CA . ALA B 1 83 ? -11.094 9.578 9.258 1 94.69 83 ALA B CA 1
ATOM 1753 C C . ALA B 1 83 ? -10.539 11 9.281 1 94.69 83 ALA B C 1
ATOM 1755 O O . ALA B 1 83 ? -10.641 11.727 8.289 1 94.69 83 ALA B O 1
ATOM 1756 N N . ALA B 1 84 ? -9.977 11.359 10.398 1 95.69 84 ALA B N 1
ATOM 1757 C CA . ALA B 1 84 ? -9.391 12.688 10.523 1 95.69 84 ALA B CA 1
ATOM 1758 C C . ALA B 1 84 ? -8.219 12.867 9.555 1 95.69 84 ALA B C 1
ATOM 1760 O O . ALA B 1 84 ? -8.117 13.883 8.867 1 95.69 84 ALA B O 1
ATOM 1761 N N . ASP B 1 85 ? -7.348 11.844 9.492 1 97.44 85 ASP B N 1
ATOM 1762 C CA . ASP B 1 85 ? -6.223 11.859 8.562 1 97.44 85 ASP B CA 1
ATOM 1763 C C . ASP B 1 85 ? -6.703 11.992 7.121 1 97.44 85 ASP B C 1
ATOM 1765 O O . ASP B 1 85 ? -6.168 12.797 6.355 1 97.44 85 ASP B O 1
ATOM 1769 N N . LEU B 1 86 ? -7.73 11.258 6.766 1 98.06 86 LEU B N 1
ATOM 1770 C CA . LEU B 1 86 ? -8.195 11.211 5.379 1 98.06 86 LEU B CA 1
ATOM 1771 C C . LEU B 1 86 ? -8.93 12.492 5.008 1 98.06 86 LEU B C 1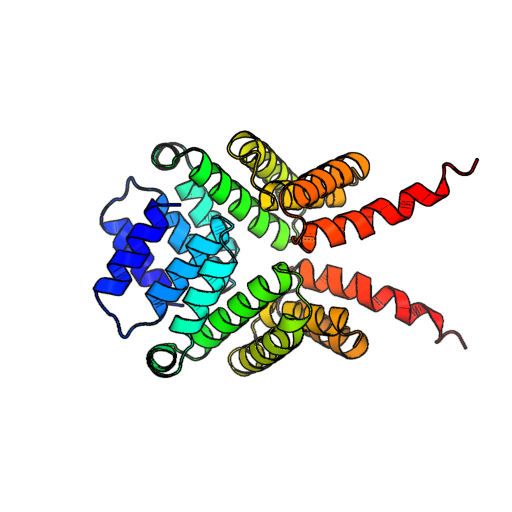
ATOM 1773 O O . LEU B 1 86 ? -8.836 12.961 3.867 1 98.06 86 LEU B O 1
ATOM 1777 N N . THR B 1 87 ? -9.633 13.062 5.965 1 97.69 87 THR B N 1
ATOM 1778 C CA . THR B 1 87 ? -10.273 14.352 5.723 1 97.69 87 THR B CA 1
ATOM 1779 C C . THR B 1 87 ? -9.227 15.422 5.422 1 97.69 87 THR B C 1
ATOM 1781 O O . THR B 1 87 ? -9.375 16.188 4.465 1 97.69 87 THR B O 1
ATOM 1784 N N . GLU B 1 88 ? -8.188 15.391 6.227 1 97.56 88 GLU B N 1
ATOM 1785 C CA . GLU B 1 88 ? -7.105 16.344 5.988 1 97.56 88 GLU B CA 1
ATOM 1786 C C . GLU B 1 88 ? -6.387 16.031 4.672 1 97.56 88 GLU B C 1
ATOM 1788 O O . GLU B 1 88 ? -6.02 16.953 3.936 1 97.56 88 GLU B O 1
ATOM 1793 N N . ALA B 1 89 ? -6.172 14.766 4.352 1 97.94 89 ALA B N 1
ATOM 1794 C CA . ALA B 1 89 ? -5.508 14.367 3.113 1 97.94 89 ALA B CA 1
ATOM 1795 C C . ALA B 1 89 ? -6.285 14.859 1.895 1 97.94 89 ALA B C 1
ATOM 1797 O O . ALA B 1 89 ? -5.699 15.391 0.951 1 97.94 89 ALA B O 1
ATOM 1798 N N . VAL B 1 90 ? -7.617 14.695 1.915 1 97.69 90 VAL B N 1
ATOM 1799 C CA . VAL B 1 90 ? -8.469 15.109 0.804 1 97.69 90 VAL B CA 1
ATOM 1800 C C . VAL B 1 90 ? -8.461 16.641 0.69 1 97.69 90 VAL B C 1
ATOM 1802 O O . VAL B 1 90 ? -8.523 17.188 -0.414 1 97.69 90 VAL B O 1
ATOM 1805 N N . ARG B 1 91 ? -8.359 17.297 1.808 1 97.56 91 ARG B N 1
ATOM 1806 C CA . ARG B 1 91 ? -8.273 18.766 1.8 1 97.56 91 ARG B CA 1
ATOM 1807 C C . ARG B 1 91 ? -6.977 19.234 1.147 1 97.56 91 ARG B C 1
ATOM 1809 O O . ARG B 1 91 ? -6.988 20.141 0.322 1 97.56 91 ARG B O 1
ATOM 1816 N N . LEU B 1 92 ? -5.867 18.594 1.484 1 96.06 92 LEU B N 1
ATOM 1817 C CA . LEU B 1 92 ? -4.547 18.969 1 1 96.06 92 LEU B CA 1
ATOM 1818 C C . LEU B 1 92 ? -4.355 18.547 -0.453 1 96.06 92 LEU B C 1
ATOM 1820 O O . LEU B 1 92 ? -3.633 19.203 -1.206 1 96.06 92 LEU B O 1
ATOM 1824 N N . SER B 1 93 ? -5.043 17.406 -0.806 1 94.5 93 SER B N 1
ATOM 1825 C CA . SER B 1 93 ? -4.941 16.859 -2.154 1 94.5 93 SER B CA 1
ATOM 1826 C C . SER B 1 93 ? -6.293 16.359 -2.652 1 94.5 93 SER B C 1
ATOM 1828 O O . SER B 1 93 ? -6.516 15.148 -2.756 1 94.5 93 SER B O 1
ATOM 1830 N N . PRO B 1 94 ? -7.062 17.219 -3.137 1 95.38 94 PRO B N 1
ATOM 1831 C CA . PRO B 1 94 ? -8.422 16.844 -3.529 1 95.38 94 PRO B CA 1
ATOM 1832 C C . PRO B 1 94 ? -8.453 15.922 -4.746 1 95.38 94 PRO B C 1
ATOM 1834 O O . PRO B 1 94 ? -9.461 15.258 -4.996 1 95.38 94 PRO B O 1
ATOM 1837 N N . GLU B 1 95 ? -7.395 15.82 -5.445 1 94.5 95 GLU B N 1
ATOM 1838 C CA . GLU B 1 95 ? -7.359 15.016 -6.66 1 94.5 95 GLU B CA 1
ATOM 1839 C C . GLU B 1 95 ? -6.754 13.641 -6.391 1 94.5 95 GLU B C 1
ATOM 1841 O O . GLU B 1 95 ? -6.469 12.883 -7.328 1 94.5 95 GLU B O 1
ATOM 1846 N N . ASN B 1 96 ? -6.594 13.289 -5.125 1 94.81 96 ASN B N 1
ATOM 1847 C CA . ASN B 1 96 ? -6.066 11.984 -4.754 1 94.81 96 ASN B CA 1
ATOM 1848 C C . ASN B 1 96 ? -7.18 10.945 -4.625 1 94.81 96 ASN B C 1
ATOM 1850 O O . ASN B 1 96 ? -7.883 10.914 -3.615 1 94.81 96 ASN B O 1
ATOM 1854 N N . PRO B 1 97 ? -7.309 10.117 -5.645 1 95.88 97 PRO B N 1
ATOM 1855 C CA . PRO B 1 97 ? -8.43 9.172 -5.602 1 95.88 97 PRO B CA 1
ATOM 1856 C C . PRO B 1 97 ? -8.297 8.148 -4.477 1 95.88 97 PRO B C 1
ATOM 1858 O O . PRO B 1 97 ? -9.297 7.711 -3.91 1 95.88 97 PRO B O 1
ATOM 1861 N N . ARG B 1 98 ? -7.098 7.852 -4.121 1 95.19 98 ARG B N 1
ATOM 1862 C CA . ARG B 1 98 ? -6.867 6.879 -3.055 1 95.19 98 ARG B CA 1
ATOM 1863 C C . ARG B 1 98 ? -7.359 7.41 -1.712 1 95.19 98 ARG B C 1
ATOM 1865 O O . ARG B 1 98 ? -7.969 6.676 -0.933 1 95.19 98 ARG B O 1
ATOM 1872 N N . ALA B 1 99 ? -7.051 8.672 -1.445 1 97.38 99 ALA B N 1
ATOM 1873 C CA . ALA B 1 99 ? -7.516 9.281 -0.202 1 97.38 99 ALA B CA 1
ATOM 1874 C C . ALA B 1 99 ? -9.039 9.281 -0.13 1 97.38 99 ALA B C 1
ATOM 1876 O O . ALA B 1 99 ? -9.617 8.977 0.915 1 97.38 99 ALA B O 1
ATOM 1877 N N . HIS B 1 100 ? -9.695 9.562 -1.282 1 97.75 100 HIS B N 1
ATOM 1878 C CA . HIS B 1 100 ? -11.156 9.539 -1.332 1 97.75 100 HIS B CA 1
ATOM 1879 C C . HIS B 1 100 ? -11.695 8.133 -1.124 1 97.75 100 HIS B C 1
ATOM 1881 O O . HIS B 1 100 ? -12.664 7.934 -0.389 1 97.75 100 HIS B O 1
ATOM 1887 N N . ALA B 1 101 ? -11.07 7.18 -1.75 1 96.62 101 ALA B N 1
ATOM 1888 C CA . ALA B 1 101 ? -11.523 5.801 -1.61 1 96.62 101 ALA B CA 1
ATOM 1889 C C . ALA B 1 101 ? -11.367 5.316 -0.172 1 96.62 101 ALA B C 1
ATOM 1891 O O . ALA B 1 101 ? -12.25 4.645 0.364 1 96.62 101 ALA B O 1
ATOM 1892 N N . LEU B 1 102 ? -10.273 5.641 0.44 1 96.69 102 LEU B N 1
ATOM 1893 C CA . LEU B 1 102 ? -10.031 5.254 1.826 1 96.69 102 LEU B CA 1
ATOM 1894 C C . LEU B 1 102 ? -11.023 5.934 2.762 1 96.69 102 LEU B C 1
ATOM 1896 O O . LEU B 1 102 ? -11.484 5.328 3.732 1 96.69 102 LEU B O 1
ATOM 1900 N N . LEU B 1 103 ? -11.297 7.188 2.439 1 97.12 103 LEU B N 1
ATOM 1901 C CA . LEU B 1 103 ? -12.312 7.887 3.223 1 97.12 103 LEU B CA 1
ATOM 1902 C C . LEU B 1 103 ? -13.664 7.188 3.111 1 97.12 103 LEU B C 1
ATOM 1904 O O . LEU B 1 103 ? -14.375 7.035 4.109 1 97.12 103 LEU B O 1
ATOM 1908 N N . GLY B 1 104 ? -13.977 6.777 1.888 1 96.62 104 GLY B N 1
ATOM 1909 C CA . GLY B 1 104 ? -15.172 5.977 1.693 1 96.62 104 GLY B CA 1
ATOM 1910 C C . GLY B 1 104 ? -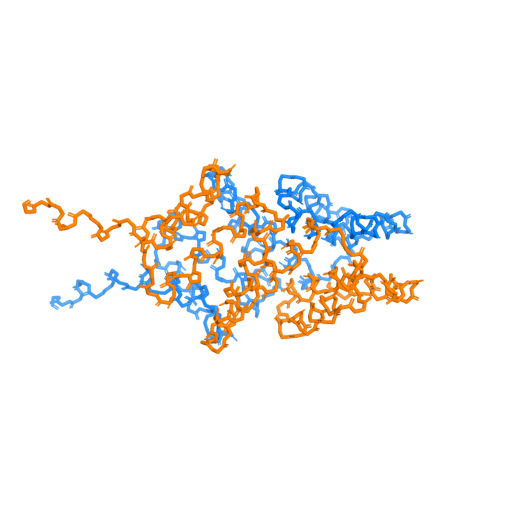15.188 4.711 2.529 1 96.62 104 GLY B C 1
ATOM 1911 O O . GLY B 1 104 ? -16.203 4.379 3.146 1 96.62 104 GLY B O 1
ATOM 1912 N N . GLU B 1 105 ? -14.086 4.062 2.564 1 93.81 105 GLU B N 1
ATOM 1913 C CA . GLU B 1 105 ? -13.969 2.857 3.379 1 93.81 105 GLU B CA 1
ATOM 1914 C C . GLU B 1 105 ? -14.18 3.168 4.859 1 93.81 105 GLU B C 1
ATOM 1916 O O . GLU B 1 105 ? -14.828 2.398 5.574 1 93.81 105 GLU B O 1
ATOM 1921 N N . CYS B 1 106 ? -13.602 4.219 5.32 1 93.5 106 CYS B N 1
ATOM 1922 C CA . CYS B 1 106 ? -13.773 4.637 6.703 1 93.5 106 CYS B CA 1
ATOM 1923 C C . CYS B 1 106 ? -15.25 4.875 7.023 1 93.5 106 CYS B C 1
ATOM 1925 O O . CYS B 1 106 ? -15.758 4.379 8.031 1 93.5 106 CYS B O 1
ATOM 1927 N N . TYR B 1 107 ? -15.914 5.574 6.145 1 94 107 TYR B N 1
ATOM 1928 C CA . TYR B 1 107 ? -17.328 5.855 6.344 1 94 107 TYR B CA 1
ATOM 1929 C C . TYR B 1 107 ? -18.156 4.57 6.309 1 94 107 TYR B C 1
ATOM 1931 O O . TYR B 1 107 ? -19.094 4.41 7.086 1 94 107 TYR B O 1
ATOM 1939 N N . GLU B 1 108 ? -17.766 3.717 5.398 1 92.75 108 GLU B N 1
ATOM 1940 C CA . GLU B 1 108 ? -18.438 2.428 5.32 1 92.75 108 GLU B CA 1
ATOM 1941 C C . GLU B 1 108 ? -18.328 1.663 6.637 1 92.75 108 GLU B C 1
ATOM 1943 O O . GLU B 1 108 ? -19.328 1.127 7.133 1 92.75 108 GLU B O 1
ATOM 1948 N N . ARG B 1 109 ? -17.188 1.654 7.211 1 89.69 109 ARG B N 1
ATOM 1949 C CA . ARG B 1 109 ? -16.938 0.936 8.461 1 89.69 109 ARG B CA 1
ATOM 1950 C C . ARG B 1 109 ? -17.656 1.607 9.625 1 89.69 109 ARG B C 1
ATOM 1952 O O . ARG B 1 109 ? -18 0.952 10.609 1 89.69 109 ARG B O 1
ATOM 1959 N N . LYS B 1 110 ? -17.891 2.852 9.461 1 90.25 110 LYS B N 1
ATOM 1960 C CA . LYS B 1 110 ? -18.594 3.604 10.484 1 90.25 110 LYS B CA 1
ATOM 1961 C C . LYS B 1 110 ? -20.109 3.494 10.305 1 90.25 110 LYS B C 1
ATOM 1963 O O . LYS B 1 110 ? -20.875 4.035 11.102 1 90.25 110 LYS B O 1
ATOM 1968 N N . GLY B 1 111 ? -20.562 2.928 9.133 1 91.19 111 GLY B N 1
ATOM 1969 C CA . GLY B 1 111 ? -21.984 2.766 8.867 1 91.19 111 GLY B CA 1
ATOM 1970 C C . GLY B 1 111 ? -22.609 3.969 8.18 1 91.19 111 GLY B C 1
ATOM 1971 O O . GLY B 1 111 ? -23.828 4.086 8.102 1 91.19 111 GLY B O 1
ATOM 1972 N N . LEU B 1 112 ? -21.828 4.848 7.758 1 93.62 112 LEU B N 1
ATOM 1973 C CA . LEU B 1 112 ? -22.281 6.031 7.039 1 93.62 112 LEU B CA 1
ATOM 1974 C C . LEU B 1 112 ? -22.281 5.789 5.535 1 93.62 112 LEU B C 1
ATOM 1976 O O . LEU B 1 112 ? -21.469 6.359 4.805 1 93.62 112 LEU B O 1
ATOM 1980 N N . THR B 1 113 ? -23.203 5.043 5.035 1 95.19 113 THR B N 1
ATOM 1981 C CA . THR B 1 113 ? -23.234 4.48 3.688 1 95.19 113 THR B CA 1
ATOM 1982 C C . THR B 1 113 ? -23.328 5.59 2.643 1 95.19 113 THR B C 1
ATOM 1984 O O . THR B 1 113 ? -22.656 5.531 1.609 1 95.19 113 THR B O 1
ATOM 1987 N N . ALA B 1 114 ? -24.125 6.602 2.861 1 96.12 114 ALA B N 1
ATOM 1988 C CA . ALA B 1 114 ? -24.281 7.68 1.891 1 96.12 114 ALA B CA 1
ATOM 1989 C C . ALA B 1 114 ? -22.984 8.445 1.703 1 96.12 114 ALA B C 1
ATOM 1991 O O . ALA B 1 114 ? -22.578 8.727 0.573 1 96.12 114 ALA B O 1
ATOM 1992 N N . GLU B 1 115 ? -22.375 8.742 2.842 1 96.44 115 GLU B N 1
ATOM 1993 C CA . GLU B 1 115 ? -21.094 9.438 2.795 1 96.44 115 GLU B CA 1
ATOM 1994 C C . GLU B 1 115 ? -20.031 8.57 2.121 1 96.44 115 GLU B C 1
ATOM 1996 O O . GLU B 1 115 ? -19.219 9.078 1.344 1 96.44 115 GLU B O 1
ATOM 2001 N N . ALA B 1 116 ? -20.094 7.301 2.451 1 97.19 116 ALA B N 1
ATOM 2002 C CA . ALA B 1 116 ? -19.156 6.363 1.846 1 97.19 116 ALA B CA 1
ATOM 2003 C C . ALA B 1 116 ? -19.297 6.34 0.327 1 97.19 116 ALA B C 1
ATOM 2005 O O . ALA B 1 116 ? -18.312 6.465 -0.402 1 97.19 116 ALA B O 1
ATOM 2006 N N . ARG B 1 117 ? -20.5 6.277 -0.134 1 97.06 117 ARG B N 1
ATOM 2007 C CA . ARG B 1 117 ? -20.781 6.219 -1.563 1 97.06 117 ARG B CA 1
ATOM 2008 C C . ARG B 1 117 ? -20.297 7.48 -2.27 1 97.06 117 ARG B C 1
ATOM 2010 O O . ARG B 1 117 ? -19.703 7.41 -3.348 1 97.06 117 ARG B O 1
ATOM 2017 N N . ASN B 1 118 ? -20.562 8.578 -1.655 1 97.19 118 ASN B N 1
ATOM 2018 C CA . ASN B 1 118 ? -20.109 9.836 -2.24 1 97.19 118 ASN B CA 1
ATOM 2019 C C . ASN B 1 118 ? -18.578 9.867 -2.385 1 97.19 118 ASN B C 1
ATOM 2021 O O . ASN B 1 118 ? -18.062 10.328 -3.404 1 97.19 118 ASN B O 1
ATOM 2025 N N . SER B 1 119 ? -17.922 9.367 -1.385 1 97.69 119 SER B N 1
ATOM 2026 C CA . SER B 1 119 ? -16.469 9.328 -1.418 1 97.69 119 SER B CA 1
ATOM 2027 C C . SER B 1 119 ? -15.961 8.391 -2.504 1 97.69 119 SER B C 1
ATOM 2029 O O . SER B 1 119 ? -15.031 8.719 -3.238 1 97.69 119 SER B O 1
ATOM 2031 N N . PHE B 1 120 ? -16.594 7.215 -2.648 1 97.31 120 PHE B N 1
ATOM 2032 C CA . PHE B 1 120 ? -16.219 6.266 -3.686 1 97.31 120 PHE B CA 1
ATOM 2033 C C . PHE B 1 120 ? -16.5 6.832 -5.07 1 97.31 120 PHE B C 1
ATOM 2035 O O . PHE B 1 120 ? -15.711 6.641 -6 1 97.31 120 PHE B O 1
ATOM 2042 N N . LYS B 1 121 ? -17.594 7.562 -5.184 1 97.69 121 LYS B N 1
ATOM 2043 C CA . LYS B 1 121 ? -17.922 8.195 -6.457 1 97.69 121 LYS B CA 1
ATOM 2044 C C . LYS B 1 121 ? -16.859 9.227 -6.852 1 97.69 121 LYS B C 1
ATOM 2046 O O . LYS B 1 121 ? -16.438 9.273 -8.008 1 97.69 121 LYS B O 1
ATOM 2051 N N . THR B 1 122 ? -16.5 9.969 -5.891 1 97.94 122 THR B N 1
ATOM 2052 C CA . THR B 1 122 ? -15.469 10.969 -6.148 1 97.94 122 THR B CA 1
ATOM 2053 C C . THR B 1 122 ? -14.172 10.297 -6.582 1 97.94 122 THR B C 1
ATOM 2055 O O . THR B 1 122 ? -13.547 10.711 -7.562 1 97.94 122 THR B O 1
ATOM 2058 N N . ALA B 1 123 ? -13.773 9.258 -5.84 1 97.25 123 ALA B N 1
ATOM 2059 C CA . ALA B 1 123 ? -12.562 8.523 -6.184 1 97.25 123 ALA B CA 1
ATOM 2060 C C . ALA B 1 123 ? -12.633 7.977 -7.609 1 97.25 123 ALA B C 1
ATOM 2062 O O . ALA B 1 123 ? -11.688 8.117 -8.383 1 97.25 123 ALA B O 1
ATOM 2063 N N . ALA B 1 124 ? -13.789 7.406 -8.016 1 95.75 124 ALA B N 1
ATOM 2064 C CA . ALA B 1 124 ? -13.992 6.809 -9.328 1 95.75 124 ALA B CA 1
ATOM 2065 C C . ALA B 1 124 ? -13.984 7.871 -10.422 1 95.75 124 ALA B C 1
ATOM 2067 O O . ALA B 1 124 ? -13.555 7.609 -11.555 1 95.75 124 ALA B O 1
ATOM 2068 N N . SER B 1 125 ? -14.461 9.023 -10.062 1 97.31 125 SER B N 1
ATOM 2069 C CA . SER B 1 125 ? -14.469 10.117 -11.031 1 97.31 125 SER B CA 1
ATOM 2070 C C . SER B 1 125 ? -13.062 10.602 -11.336 1 97.31 125 SER B C 1
ATOM 2072 O O . SER B 1 125 ? -12.766 11 -12.461 1 97.31 125 SER B O 1
ATOM 2074 N N . ILE B 1 126 ? -12.203 10.609 -10.305 1 95.62 126 ILE B N 1
ATOM 2075 C CA . ILE B 1 126 ? -10.828 11.07 -10.453 1 95.62 126 ILE B CA 1
ATOM 2076 C C . ILE B 1 126 ? -10.008 10.008 -11.188 1 95.62 126 ILE B C 1
ATOM 2078 O O . ILE B 1 126 ? -9.234 10.328 -12.094 1 95.62 126 ILE B O 1
ATOM 2082 N N . ASP B 1 127 ? -10.227 8.734 -10.781 1 94.5 127 ASP B N 1
ATOM 2083 C CA . ASP B 1 127 ? -9.539 7.617 -11.414 1 94.5 127 ASP B CA 1
ATOM 2084 C C . ASP B 1 127 ? -10.516 6.48 -11.719 1 94.5 127 ASP B C 1
ATOM 2086 O O . ASP B 1 127 ? -10.75 5.613 -10.875 1 94.5 127 ASP B O 1
ATOM 2090 N N . PRO B 1 128 ? -10.914 6.371 -12.898 1 93.06 128 PRO B N 1
ATOM 2091 C CA . PRO B 1 128 ? -11.906 5.367 -13.273 1 93.06 128 PRO B CA 1
ATOM 2092 C C . PRO B 1 128 ? -11.359 3.941 -13.203 1 93.06 128 PRO B C 1
ATOM 2094 O O . PRO B 1 128 ? -12.133 2.979 -13.242 1 93.06 128 PRO B O 1
ATOM 2097 N N . SER B 1 129 ? -10.141 3.801 -13.062 1 87.94 129 SER B N 1
ATOM 2098 C CA . SER B 1 129 ? -9.555 2.463 -13.062 1 87.94 129 SER B CA 1
ATOM 2099 C C . SER B 1 129 ? -9.305 1.97 -11.641 1 87.94 129 SER B C 1
ATOM 2101 O O . SER B 1 129 ? -8.875 0.831 -11.438 1 87.94 129 SER B O 1
ATOM 2103 N N . LEU B 1 130 ? -9.602 2.791 -10.648 1 90.94 130 LEU B N 1
ATOM 2104 C CA . LEU B 1 130 ? -9.312 2.447 -9.258 1 90.94 130 LEU B CA 1
ATOM 2105 C C . LEU B 1 130 ? -10.258 1.362 -8.758 1 90.94 130 LEU B C 1
ATOM 2107 O O . LEU B 1 130 ? -11.406 1.648 -8.414 1 90.94 130 LEU B O 1
ATOM 2111 N N . ALA B 1 131 ? -9.758 0.187 -8.578 1 87.75 131 ALA B N 1
ATOM 2112 C CA . ALA B 1 131 ? -10.57 -0.981 -8.258 1 87.75 131 ALA B CA 1
ATOM 2113 C C . ALA B 1 131 ? -11.281 -0.8 -6.918 1 87.75 131 ALA B C 1
ATOM 2115 O O . ALA B 1 131 ? -12.453 -1.178 -6.773 1 87.75 131 ALA B O 1
ATOM 2116 N N . THR B 1 132 ? -10.625 -0.214 -5.988 1 90.12 132 THR B N 1
ATOM 2117 C CA . THR B 1 132 ? -11.18 -0.085 -4.645 1 90.12 132 THR B CA 1
ATOM 2118 C C . THR B 1 132 ? -12.398 0.834 -4.652 1 90.12 132 THR B C 1
ATOM 2120 O O . THR B 1 132 ? -13.336 0.636 -3.875 1 90.12 132 THR B O 1
ATOM 2123 N N . ALA B 1 133 ? -12.344 1.855 -5.535 1 93.88 133 ALA B N 1
ATOM 2124 C CA . ALA B 1 133 ? -13.5 2.742 -5.66 1 93.88 133 ALA B CA 1
ATOM 2125 C C . ALA B 1 133 ? -14.711 1.991 -6.199 1 93.88 133 ALA B C 1
ATOM 2127 O O . ALA B 1 133 ? -15.812 2.107 -5.66 1 93.88 133 ALA B O 1
ATOM 2128 N N . HIS B 1 134 ? -14.484 1.123 -7.141 1 90.5 134 HIS B N 1
ATOM 2129 C CA . HIS B 1 134 ? -15.57 0.362 -7.746 1 90.5 134 HIS B CA 1
ATOM 2130 C C . HIS B 1 134 ? -16.094 -0.71 -6.793 1 90.5 134 HIS B C 1
ATOM 2132 O O . HIS B 1 134 ? -17.297 -0.931 -6.695 1 90.5 134 HIS B O 1
ATOM 2138 N N . ASP B 1 135 ? -15.188 -1.351 -6.133 1 86.5 135 ASP B N 1
ATOM 2139 C CA . ASP B 1 135 ? -15.602 -2.338 -5.137 1 86.5 135 ASP B CA 1
ATOM 2140 C C . ASP B 1 135 ? -16.469 -1.698 -4.051 1 86.5 135 ASP B C 1
ATOM 2142 O O . ASP B 1 135 ? -17.469 -2.275 -3.625 1 86.5 135 ASP B O 1
ATOM 2146 N N . GLY B 1 136 ? -16.016 -0.541 -3.604 1 92.19 136 GLY B N 1
ATOM 2147 C CA . GLY B 1 136 ? -16.797 0.181 -2.604 1 92.19 136 GLY B CA 1
ATOM 2148 C C . GLY B 1 136 ? -18.188 0.553 -3.078 1 92.19 136 GLY B C 1
ATOM 2149 O O . GLY B 1 136 ? -19.156 0.429 -2.33 1 92.19 136 GLY B O 1
ATOM 2150 N N . LEU B 1 137 ? -18.25 0.989 -4.363 1 94 137 LEU B N 1
ATOM 2151 C CA . LEU B 1 137 ? -19.531 1.352 -4.934 1 94 137 LEU B CA 1
ATOM 2152 C C . LEU B 1 137 ? -20.453 0.136 -5.02 1 94 137 LEU B C 1
ATOM 2154 O O . LEU B 1 137 ? -21.656 0.248 -4.789 1 94 137 LEU B O 1
ATOM 2158 N N . ARG B 1 138 ? -19.875 -0.967 -5.312 1 88.19 138 ARG B N 1
ATOM 2159 C CA . ARG B 1 138 ? -20.672 -2.193 -5.363 1 88.19 138 ARG B CA 1
ATOM 2160 C C . ARG B 1 138 ? -21.203 -2.562 -3.98 1 88.19 138 ARG B C 1
ATOM 2162 O O . ARG B 1 138 ? -22.359 -2.949 -3.838 1 88.19 138 ARG B O 1
ATOM 2169 N N . ARG B 1 139 ? -20.375 -2.406 -3.023 1 87.5 139 ARG B N 1
ATOM 2170 C CA . ARG B 1 139 ? -20.75 -2.773 -1.662 1 87.5 139 ARG B CA 1
ATOM 2171 C C . ARG B 1 139 ? -21.781 -1.797 -1.098 1 87.5 139 ARG B C 1
ATOM 2173 O O . ARG B 1 139 ? -22.688 -2.197 -0.363 1 87.5 139 ARG B O 1
ATOM 2180 N N . THR B 1 140 ? -21.625 -0.578 -1.482 1 90 140 THR B N 1
ATOM 2181 C CA . THR B 1 140 ? -22.484 0.445 -0.888 1 90 140 THR B CA 1
ATOM 2182 C C . THR B 1 140 ? -23.719 0.689 -1.752 1 90 140 THR B C 1
ATOM 2184 O O . THR B 1 140 ? -24.641 1.39 -1.337 1 90 140 THR B O 1
ATOM 2187 N N . GLY B 1 141 ? -23.719 0.491 -3.141 1 80.75 141 GLY B N 1
ATOM 2188 C CA . GLY B 1 141 ? -24.859 0.6 -4.035 1 80.75 141 GLY B CA 1
ATOM 2189 C C . GLY B 1 141 ? -25.891 -0.506 -3.836 1 80.75 141 GLY B C 1
ATOM 2190 O O . GLY B 1 141 ? -27.078 -0.316 -4.102 1 80.75 141 GLY B O 1
ATOM 2191 N N . ALA B 1 142 ? -25.562 -1.702 -3.688 1 59.31 142 ALA B N 1
ATOM 2192 C CA . ALA B 1 142 ? -26.516 -2.797 -3.557 1 59.31 142 ALA B CA 1
ATOM 2193 C C . ALA B 1 142 ? -27.641 -2.428 -2.592 1 59.31 142 ALA B C 1
ATOM 2195 O O . ALA B 1 142 ? -28.781 -2.846 -2.777 1 59.31 142 ALA B O 1
ATOM 2196 N N . GLY B 1 143 ? -27.578 -1.629 -1.617 1 48.53 143 GLY B N 1
ATOM 2197 C CA . GLY B 1 143 ? -28.719 -1.348 -0.765 1 48.53 143 GLY B CA 1
ATOM 2198 C C . GLY B 1 143 ? -29.672 -0.334 -1.365 1 48.53 143 GLY B C 1
ATOM 2199 O O . GLY B 1 143 ? -30.766 -0.125 -0.845 1 48.53 143 GLY B O 1
ATOM 2200 N N . SER B 1 144 ? -29.281 0.608 -2.213 1 48.03 144 SER B N 1
ATOM 2201 C CA . SER B 1 144 ? -30.203 1.638 -2.674 1 48.03 144 SER B CA 1
ATOM 2202 C C . SER B 1 144 ? -31.25 1.056 -3.619 1 48.03 144 SER B C 1
ATOM 2204 O O . SER B 1 144 ? -32.219 1.732 -3.977 1 48.03 144 SER B O 1
ATOM 2206 N N . GLU B 1 145 ? -31.047 0.024 -4.398 1 43.12 145 GLU B N 1
ATOM 2207 C CA . GLU B 1 145 ? -32.188 -0.404 -5.195 1 43.12 145 GLU B CA 1
ATOM 2208 C C . GLU B 1 145 ? -33.344 -0.864 -4.305 1 43.12 145 GLU B C 1
ATOM 2210 O O . GLU B 1 145 ? -34.406 -1.229 -4.801 1 43.12 145 GLU B O 1
ATOM 2215 N N . VAL B 1 146 ? -33.312 -1.171 -3.072 1 40.97 146 VAL B N 1
ATOM 2216 C CA . VAL B 1 146 ? -34.562 -1.597 -2.441 1 40.97 146 VAL B CA 1
ATOM 2217 C C . VAL B 1 146 ? -35.531 -0.423 -2.381 1 40.97 146 VAL B C 1
ATOM 2219 O O . VAL B 1 146 ? -36.719 -0.585 -2.65 1 40.97 146 VAL B O 1
ATOM 2222 N N . ASN B 1 147 ? -35.188 0.791 -1.702 1 39.78 147 ASN B N 1
ATOM 2223 C CA . ASN B 1 147 ? -36.375 1.499 -1.203 1 39.78 147 ASN B CA 1
ATOM 2224 C C . ASN B 1 147 ? -37.031 2.312 -2.305 1 39.78 147 ASN B C 1
ATOM 2226 O O . ASN B 1 147 ? -38.062 2.984 -2.059 1 39.78 147 ASN B O 1
ATOM 2230 N N . GLU B 1 148 ? -36.312 2.682 -3.416 1 37.66 148 GLU B N 1
ATOM 2231 C CA . GLU B 1 148 ? -37.156 3.678 -4.078 1 37.66 148 GLU B CA 1
ATOM 2232 C C . GLU B 1 148 ? -38.344 3.021 -4.777 1 37.66 148 GLU B C 1
ATOM 2234 O O . GLU B 1 148 ? -39.125 3.695 -5.461 1 37.66 148 GLU B O 1
ATOM 2239 N N . SER B 1 149 ? -38.312 1.688 -4.895 1 35.44 149 SER B N 1
ATOM 2240 C CA . SER B 1 149 ? -39.5 1.248 -5.602 1 35.44 149 SER B CA 1
ATOM 2241 C C . SER B 1 149 ? -40.75 1.359 -4.715 1 35.44 149 SER B C 1
ATOM 2243 O O . SER B 1 149 ? -41.812 0.919 -5.094 1 35.44 149 SER B O 1
ATOM 2245 N N . ASP B 1 150 ? -40.812 2.102 -3.588 1 29.27 150 ASP B N 1
ATOM 2246 C CA . ASP B 1 150 ? -42.219 2.35 -3.295 1 29.27 150 ASP B CA 1
ATOM 2247 C C . ASP B 1 150 ? -42.812 3.41 -4.23 1 29.27 150 ASP B C 1
ATOM 2249 O O . ASP B 1 150 ? -42.156 4.402 -4.539 1 29.27 150 ASP B O 1
#

Radius of gyration: 19.1 Å; Cα contacts (8 Å, |Δi|>4): 465; chains: 2; bounding box: 68×52×36 Å